Protein AF-A0AAV1GQC4-F1 (afdb_monomer)

Secondary structure (DSSP, 8-state):
------------HHHHHHHHHHHHHHHHHHHHHHHHHHHHHHHHHHHHHHHHHHHHHHHHHHHHHHHHHHHHHHHHHHHHHHHHHHTSS-SSHHHHHHHHHHHHHHHHHHHHHHHHHHHHHHHHHHHHHHHHHHHHHHHHHHHHHHHHHHHHHHHHHHHHHHHHHHHHHHHHHHHHHHHHHHHHHHHHHHHHHHHHHHTTS-S-TTS-TT-HHHHHHHHHHHHHHHHHHHHHHHHHHHHHHSGGGSS--

pLDDT: mean 85.71, std 15.97, range [37.59, 98.62]

Organism: Xyrichtys novacula (NCBI:txid13765)

Sequence (249 aa):
MSRGIIREAKKDPQYDRAHEKEFKRKRDAENIVDKVERERQEKLQKEEEIKRLQEEYAKLLNKRQEQKKLVQEYAVYNDYMEKVLKLTQFKDVEQLYNNSDKLQNMKEENLQTLTEYSCKIIEKREAFQALKSQFEIEESKRSREKVQQKSKLEKAHAEYWEWKGRYSEIMQTATEETIELGSIMFSALTHYKLTDEYRGNMCDKNVGFTDAEKMFDIVKYFYLDYEEILRHYDRQKISHGGETAKTKA

InterPro domains:
  IPR025252 Domain of unknown function DUF4200 [PF13863] (30-86)
  IPR051147 Cilia- and flagella-associated domain-containing protein [PTHR21683] (30-194)

Mean predicted aligned error: 17.37 Å

Foldseek 3Di:
DDDDDDDDPDPDPVVVVVVVVVVVVVVVVVVVVVVVVVVVVVVVVVVVVVVVVVVVVVVVVVVVVVVVVVCVVCVVVVVVLVVVCVVDPDPDSVRVVVVVVVVVVVVVVVVVVVVVVVVVVVVVVVVVVVVVVVVVVVVVVVVVVVVVVVVVVVVVVVVVVVVVVVVVVVVVVVVVVVVVLVVLLVVLVVLLVVLCVVVVNPPDPPQDSNNSVVSVVSSVVSVVVVVVVVVVVVVVVVVVVVVVPPPDD

Radius of gyration: 83.49 Å; Cα contacts (8 Å, |Δi|>4): 34; chains: 1; bounding box: 232×52×176 Å

Structure (mmCIF, N/CA/C/O backbone):
data_AF-A0AAV1GQC4-F1
#
_entry.id   AF-A0AAV1GQC4-F1
#
loop_
_atom_site.group_PDB
_atom_site.id
_atom_site.type_symbol
_atom_site.label_atom_id
_atom_site.label_alt_id
_atom_site.label_comp_id
_atom_site.label_asym_id
_atom_site.label_entity_id
_atom_site.label_seq_id
_atom_site.pdbx_PDB_ins_code
_atom_site.Cartn_x
_atom_site.Cartn_y
_atom_site.Cartn_z
_atom_site.occupancy
_atom_site.B_iso_or_equiv
_atom_site.auth_seq_id
_atom_site.auth_comp_id
_atom_site.auth_asym_id
_atom_site.auth_atom_id
_atom_site.pdbx_PDB_model_num
ATOM 1 N N . MET A 1 1 ? -150.678 -27.871 76.541 1.00 39.31 1 MET A N 1
ATOM 2 C CA . MET A 1 1 ? -150.808 -28.128 75.091 1.00 39.31 1 MET A CA 1
ATOM 3 C C . MET A 1 1 ? -149.409 -28.219 74.510 1.00 39.31 1 MET A C 1
ATOM 5 O O . MET A 1 1 ? -148.598 -27.344 74.778 1.00 39.31 1 MET A O 1
ATOM 9 N N . SER A 1 2 ? -149.099 -29.331 73.850 1.00 41.31 2 SER A N 1
ATOM 10 C CA . SER A 1 2 ? -147.759 -29.684 73.375 1.00 41.31 2 SER A CA 1
ATOM 11 C C . SER A 1 2 ? -147.397 -29.059 72.022 1.00 41.31 2 SER A C 1
ATOM 13 O O . SER A 1 2 ? -148.284 -28.809 71.212 1.00 41.31 2 SER A O 1
ATOM 15 N N . ARG A 1 3 ? -146.077 -29.069 71.763 1.00 38.28 3 ARG A N 1
ATOM 16 C CA . ARG A 1 3 ? -145.358 -29.243 70.476 1.00 38.28 3 ARG A CA 1
ATOM 17 C C . ARG A 1 3 ? -144.762 -27.989 69.839 1.00 38.28 3 ARG A C 1
ATOM 19 O O . ARG A 1 3 ? -145.446 -27.005 69.610 1.00 38.28 3 ARG A O 1
ATOM 26 N N . GLY A 1 4 ? -143.493 -28.135 69.441 1.00 39.78 4 GLY A N 1
ATOM 27 C CA . GLY A 1 4 ? -142.858 -27.287 68.434 1.00 39.78 4 GLY A CA 1
ATOM 28 C C . GLY A 1 4 ? -141.340 -27.168 68.549 1.00 39.78 4 GLY A C 1
ATOM 29 O O . GLY A 1 4 ? -140.841 -26.068 68.722 1.00 39.78 4 GLY A O 1
ATOM 30 N N . ILE A 1 5 ? -140.601 -28.281 68.469 1.00 52.59 5 ILE A N 1
ATOM 31 C CA . ILE A 1 5 ? -139.135 -28.283 68.314 1.00 52.59 5 ILE A CA 1
ATOM 32 C C . ILE A 1 5 ? -138.807 -27.977 66.845 1.00 52.59 5 ILE A C 1
ATOM 34 O O . ILE A 1 5 ? -139.186 -28.764 65.979 1.00 52.59 5 ILE A O 1
ATOM 38 N N . ILE A 1 6 ? -138.055 -26.907 66.567 1.00 45.44 6 ILE A N 1
ATOM 39 C CA . ILE A 1 6 ? -137.285 -26.750 65.321 1.00 45.44 6 ILE A CA 1
ATOM 40 C C . ILE A 1 6 ? -135.839 -26.403 65.688 1.00 45.44 6 ILE A C 1
ATOM 42 O O . ILE A 1 6 ? -135.566 -25.525 66.500 1.00 45.44 6 ILE A O 1
ATOM 46 N N . ARG A 1 7 ? -134.938 -27.206 65.120 1.00 44.88 7 ARG A N 1
ATOM 47 C CA . ARG A 1 7 ? -133.516 -27.353 65.429 1.00 44.88 7 ARG A CA 1
ATOM 48 C C . ARG A 1 7 ? -132.705 -26.182 64.870 1.00 44.88 7 ARG A C 1
ATOM 50 O O . ARG A 1 7 ? -132.651 -26.001 63.658 1.00 44.88 7 ARG A O 1
ATOM 57 N N . GLU A 1 8 ? -132.006 -25.460 65.740 1.00 37.59 8 GLU A N 1
ATOM 58 C CA . GLU A 1 8 ? -130.881 -24.613 65.344 1.00 37.59 8 GLU A CA 1
ATOM 59 C C . GLU A 1 8 ? -129.638 -25.494 65.159 1.00 37.59 8 GLU A C 1
ATOM 61 O O . GLU A 1 8 ? -129.044 -25.973 66.124 1.00 37.59 8 GLU A O 1
ATOM 66 N N . ALA A 1 9 ? -129.217 -25.695 63.911 1.00 50.00 9 ALA A N 1
ATOM 67 C CA . ALA A 1 9 ? -127.862 -26.139 63.608 1.00 50.00 9 ALA A CA 1
ATOM 68 C C . ALA A 1 9 ? -126.912 -24.941 63.773 1.00 50.00 9 ALA A C 1
ATOM 70 O O . ALA A 1 9 ? -126.511 -24.300 62.802 1.00 50.00 9 ALA A O 1
ATOM 71 N N . LYS A 1 10 ? -126.583 -24.594 65.020 1.00 40.03 10 LYS A N 1
ATOM 72 C CA . LYS A 1 10 ? -125.487 -23.667 65.316 1.00 40.03 10 LYS A CA 1
ATOM 73 C C . LYS A 1 10 ? -124.175 -24.439 65.187 1.00 40.03 10 LYS A C 1
ATOM 75 O O . LYS A 1 10 ? -123.901 -25.324 65.991 1.00 40.03 10 LYS A O 1
ATOM 80 N N . LYS A 1 11 ? -123.385 -24.115 64.154 1.00 55.62 11 LYS A N 1
ATOM 81 C CA . LYS A 1 11 ? -121.951 -24.446 64.091 1.00 55.62 11 LYS A CA 1
ATOM 82 C C . LYS A 1 11 ? -121.324 -24.052 65.428 1.00 55.62 11 LYS A C 1
ATOM 84 O O . LYS A 1 11 ? -121.451 -22.899 65.832 1.00 55.62 11 LYS A O 1
ATOM 89 N N . ASP A 1 12 ? -120.729 -25.024 66.108 1.00 43.41 12 ASP A N 1
ATOM 90 C CA . ASP A 1 12 ? -120.249 -24.896 67.478 1.00 43.41 12 ASP A CA 1
ATOM 91 C C . ASP A 1 12 ? -119.123 -23.836 67.584 1.00 43.41 12 ASP A C 1
ATOM 93 O O . ASP A 1 12 ? -118.007 -24.075 67.111 1.00 43.41 12 ASP A O 1
ATOM 97 N N . PRO A 1 13 ? -119.365 -22.664 68.209 1.00 52.09 13 PRO A N 1
ATOM 98 C CA . PRO A 1 13 ? -118.374 -21.590 68.377 1.00 52.09 13 PRO A CA 1
ATOM 99 C C . PRO A 1 13 ? -117.240 -21.956 69.348 1.00 52.09 13 PRO A C 1
ATOM 101 O O . PRO A 1 13 ? -116.348 -21.139 69.620 1.00 52.09 13 PRO A O 1
ATOM 104 N N . GLN A 1 14 ? -117.328 -23.140 69.956 1.00 53.00 14 GLN A N 1
ATOM 105 C CA . GLN A 1 14 ? -116.335 -23.711 70.851 1.00 53.00 14 GLN A CA 1
ATOM 106 C C . GLN A 1 14 ? -115.249 -24.471 70.068 1.00 53.00 14 GLN A C 1
ATOM 108 O O . GLN A 1 14 ? -114.094 -24.455 70.495 1.00 53.00 14 GLN A O 1
ATOM 113 N N . TYR A 1 15 ? -115.575 -25.024 68.888 1.00 52.16 15 TYR A N 1
ATOM 114 C CA . TYR A 1 15 ? -114.626 -25.739 68.022 1.00 52.16 15 TYR A CA 1
ATOM 115 C C . TYR A 1 15 ? -113.634 -24.779 67.335 1.00 52.16 15 TYR A C 1
ATOM 117 O O . TYR A 1 15 ? -112.431 -25.025 67.364 1.00 52.16 15 TYR A O 1
ATOM 125 N N . ASP A 1 16 ? -114.104 -23.625 66.839 1.00 53.44 16 ASP A N 1
ATOM 126 C CA . ASP A 1 16 ? -113.250 -22.592 66.217 1.00 53.44 16 ASP A CA 1
ATOM 127 C C . ASP A 1 16 ? -112.303 -21.915 67.226 1.00 53.44 16 ASP A C 1
ATOM 129 O O . ASP A 1 16 ? -111.121 -21.715 66.948 1.00 53.44 16 ASP A O 1
ATOM 133 N N . ARG A 1 17 ? -112.772 -21.618 68.448 1.00 57.16 17 ARG A N 1
ATOM 134 C CA . ARG A 1 17 ? -111.937 -20.979 69.487 1.00 57.16 17 ARG A CA 1
ATOM 135 C C . ARG A 1 17 ? -110.878 -21.909 70.082 1.00 57.16 17 ARG A C 1
ATOM 137 O O . ARG A 1 17 ? -109.827 -21.424 70.511 1.00 57.16 17 ARG A O 1
ATOM 144 N N . ALA A 1 18 ? -111.145 -23.213 70.146 1.00 59.66 18 ALA A N 1
ATOM 145 C CA . ALA A 1 18 ? -110.169 -24.208 70.583 1.00 59.66 18 ALA A CA 1
ATOM 146 C C . ALA A 1 18 ? -109.090 -24.432 69.511 1.00 59.66 18 ALA A C 1
ATOM 148 O O . ALA A 1 18 ? -107.902 -24.366 69.834 1.00 59.66 18 ALA A O 1
ATOM 149 N N . HIS A 1 19 ? -109.491 -24.567 68.241 1.00 58.97 19 HIS A N 1
ATOM 150 C CA . HIS A 1 19 ? -108.559 -24.678 67.119 1.00 58.97 19 HIS A CA 1
ATOM 151 C C . HIS A 1 19 ? -107.686 -23.429 66.962 1.00 58.97 19 HIS A C 1
ATOM 153 O O . HIS A 1 19 ? -106.481 -23.554 66.772 1.00 58.97 19 HIS A O 1
ATOM 159 N N . GLU A 1 20 ? -108.240 -22.224 67.103 1.00 58.94 20 GLU A N 1
ATOM 160 C CA . GLU A 1 20 ? -107.461 -20.987 66.989 1.00 58.94 20 GLU A CA 1
ATOM 161 C C . GLU A 1 20 ? -106.470 -20.801 68.154 1.00 58.94 20 GLU A C 1
ATOM 163 O O . GLU A 1 20 ? -105.355 -20.310 67.957 1.00 58.94 20 GLU A O 1
ATOM 168 N N . LYS A 1 21 ? -106.819 -21.260 69.367 1.00 63.66 21 LYS A N 1
ATOM 169 C CA . LYS A 1 21 ? -105.879 -21.318 70.502 1.00 63.66 21 LYS A CA 1
ATOM 170 C C . LYS A 1 21 ? -104.777 -22.356 70.297 1.00 63.66 21 LYS A C 1
ATOM 172 O O . LYS A 1 21 ? -103.636 -22.075 70.657 1.00 63.66 21 LYS A O 1
ATOM 177 N N . GLU A 1 22 ? -105.082 -23.524 69.739 1.00 65.44 22 GLU A N 1
ATOM 178 C CA . GLU A 1 22 ? -104.063 -24.520 69.385 1.00 65.44 22 GLU A CA 1
ATOM 179 C C . GLU A 1 22 ? -103.165 -24.053 68.239 1.00 65.44 22 GLU A C 1
ATOM 181 O O . GLU A 1 22 ? -101.955 -24.241 68.316 1.00 65.44 22 GLU A O 1
ATOM 186 N N . PHE A 1 23 ? -103.714 -23.381 67.224 1.00 66.12 23 PHE A N 1
ATOM 187 C CA . PHE A 1 23 ? -102.936 -22.782 66.139 1.00 66.12 23 PHE A CA 1
ATOM 188 C C . PHE A 1 23 ? -102.031 -21.658 66.638 1.00 66.12 23 PHE A C 1
ATOM 190 O O . PHE A 1 23 ? -100.872 -21.605 66.236 1.00 66.12 23 PHE A O 1
ATOM 197 N N . LYS A 1 24 ? -102.510 -20.791 67.541 1.00 70.44 24 LYS A N 1
ATOM 198 C CA . LYS A 1 24 ? -101.654 -19.783 68.187 1.00 70.44 24 LYS A CA 1
ATOM 199 C C . LYS A 1 24 ? -100.564 -20.430 69.028 1.00 70.44 24 LYS A C 1
ATOM 201 O O . LYS A 1 24 ? -99.414 -20.069 68.863 1.00 70.44 24 LYS A O 1
ATOM 206 N N . ARG A 1 25 ? -100.879 -21.442 69.841 1.00 72.19 25 ARG A N 1
ATOM 207 C CA . ARG A 1 25 ? -99.866 -22.168 70.627 1.00 72.19 25 ARG A CA 1
ATOM 208 C C . ARG A 1 25 ? -98.838 -22.888 69.757 1.00 72.19 25 ARG A C 1
ATOM 210 O O . ARG A 1 25 ? -97.662 -22.850 70.094 1.00 72.19 25 ARG A O 1
ATOM 217 N N . LYS A 1 26 ? -99.258 -23.516 68.655 1.00 70.50 26 LYS A N 1
ATOM 218 C CA . LYS A 1 26 ? -98.345 -24.133 67.681 1.00 70.50 26 LYS A CA 1
ATOM 219 C C . LYS A 1 26 ? -97.477 -23.090 66.990 1.00 70.50 26 LYS A C 1
ATOM 221 O O . LYS A 1 26 ? -96.274 -23.278 66.952 1.00 70.50 26 LYS A O 1
ATOM 226 N N . ARG A 1 27 ? -98.053 -21.969 66.548 1.00 73.25 27 ARG A N 1
ATOM 227 C CA . ARG A 1 27 ? -97.312 -20.857 65.935 1.00 73.25 27 ARG A CA 1
ATOM 228 C C . ARG A 1 27 ? -96.345 -20.191 66.915 1.00 73.25 27 ARG A C 1
ATOM 230 O O . ARG A 1 27 ? -95.237 -19.841 66.538 1.00 73.25 27 ARG A O 1
ATOM 237 N N . ASP A 1 28 ? -96.748 -20.012 68.168 1.00 74.69 28 ASP A N 1
ATOM 238 C CA . ASP A 1 28 ? -95.900 -19.447 69.218 1.00 74.69 28 ASP A CA 1
ATOM 239 C C . ASP A 1 28 ? -94.769 -20.422 69.576 1.00 74.69 28 ASP A C 1
ATOM 241 O O . ASP A 1 28 ? -93.629 -19.998 69.744 1.00 74.69 28 ASP A O 1
ATOM 245 N N . ALA A 1 29 ? -95.047 -21.730 69.616 1.00 73.06 29 ALA A N 1
ATOM 246 C CA . ALA A 1 29 ? -94.027 -22.763 69.776 1.00 73.06 29 ALA A CA 1
ATOM 247 C C . ALA A 1 29 ? -93.069 -22.826 68.571 1.00 73.06 29 ALA A C 1
ATOM 249 O O . ALA A 1 29 ? -91.862 -22.888 68.778 1.00 73.06 29 ALA A O 1
ATOM 250 N N . GLU A 1 30 ? -93.574 -22.741 67.338 1.00 76.62 30 GLU A N 1
ATOM 251 C CA . GLU A 1 30 ? -92.778 -22.660 66.102 1.00 76.62 30 GLU A CA 1
ATOM 252 C C . GLU A 1 30 ? -91.898 -21.404 66.090 1.00 76.62 30 GLU A C 1
ATOM 254 O O . GLU A 1 30 ? -90.701 -21.504 65.858 1.00 76.62 30 GLU A O 1
ATOM 259 N N . ASN A 1 31 ? -92.431 -20.238 66.467 1.00 79.06 31 ASN A N 1
ATOM 260 C CA . ASN A 1 31 ? -91.655 -18.997 66.577 1.00 79.06 31 ASN A CA 1
ATOM 261 C C . ASN A 1 31 ? -90.545 -19.079 67.638 1.00 79.06 31 ASN A C 1
ATOM 263 O O . ASN A 1 31 ? -89.476 -18.491 67.460 1.00 79.06 31 ASN A O 1
ATOM 267 N N . ILE A 1 32 ? -90.793 -19.772 68.756 1.00 79.75 32 ILE A N 1
ATOM 268 C CA . ILE A 1 32 ? -89.779 -20.014 69.792 1.00 79.75 32 ILE A CA 1
ATOM 269 C C . ILE A 1 32 ? -88.697 -20.954 69.253 1.00 79.75 32 ILE A C 1
ATOM 271 O O . ILE A 1 32 ? -87.515 -20.663 69.428 1.00 79.75 32 ILE A O 1
ATOM 275 N N . VAL A 1 33 ? -89.079 -22.031 68.565 1.00 80.56 33 VAL A N 1
ATOM 276 C CA . VAL A 1 33 ? -88.141 -22.971 67.933 1.00 80.56 33 VAL A CA 1
ATOM 277 C C . VAL A 1 33 ? -87.298 -22.264 66.868 1.00 80.56 33 VAL A C 1
ATOM 279 O O . VAL A 1 33 ? -86.076 -22.353 66.922 1.00 80.56 33 VAL A O 1
ATOM 282 N N . ASP A 1 34 ? -87.902 -21.463 65.991 1.00 82.81 34 ASP A N 1
ATOM 283 C CA . ASP A 1 34 ? -87.202 -20.688 64.957 1.00 82.81 34 ASP A CA 1
ATOM 284 C C . ASP A 1 34 ? -86.270 -19.621 65.542 1.00 82.81 34 ASP A C 1
ATOM 286 O O . ASP A 1 34 ? -85.245 -19.273 64.951 1.00 82.81 34 ASP A O 1
ATOM 290 N N . LYS A 1 35 ? -86.620 -19.044 66.696 1.00 83.50 35 LYS A N 1
ATOM 291 C CA . LYS A 1 35 ? -85.743 -18.101 67.396 1.00 83.50 35 LYS A CA 1
ATOM 292 C C . LYS A 1 35 ? -84.540 -18.823 68.004 1.00 83.50 35 LYS A C 1
ATOM 294 O O . LYS A 1 35 ? -83.421 -18.356 67.824 1.00 83.50 35 LYS A O 1
ATOM 299 N N . VAL A 1 36 ? -84.759 -19.963 68.658 1.00 83.88 36 VAL A N 1
ATOM 300 C CA . VAL A 1 36 ? -83.686 -20.794 69.224 1.00 83.88 36 VAL A CA 1
ATOM 301 C C . VAL A 1 36 ? -82.771 -21.333 68.123 1.00 83.88 36 VAL A C 1
ATOM 303 O O . VAL A 1 36 ? -81.554 -21.323 68.288 1.00 83.88 36 VAL A O 1
ATOM 306 N N . GLU A 1 37 ? -83.322 -21.744 66.980 1.00 84.25 37 GLU A N 1
ATOM 307 C CA . GLU A 1 37 ? -82.535 -22.253 65.855 1.00 84.25 37 GLU A CA 1
ATOM 308 C C . GLU A 1 37 ? -81.716 -21.137 65.186 1.00 84.25 37 GLU A C 1
ATOM 310 O O . GLU A 1 37 ? -80.545 -21.346 64.873 1.00 84.25 37 GLU A O 1
ATOM 315 N N . ARG A 1 38 ? -82.265 -19.918 65.058 1.00 85.19 38 ARG A N 1
ATOM 316 C CA . ARG A 1 38 ? -81.500 -18.738 64.611 1.00 85.19 38 ARG A CA 1
ATOM 317 C C . ARG A 1 38 ? -80.386 -18.365 65.582 1.00 85.19 38 ARG A C 1
ATOM 319 O O . ARG A 1 38 ? -79.256 -18.171 65.151 1.00 85.19 38 ARG A O 1
ATOM 326 N N . GLU A 1 39 ? -80.669 -18.323 66.882 1.00 85.44 39 GLU A N 1
ATOM 327 C CA . GLU A 1 39 ? -79.651 -18.063 67.909 1.00 85.44 39 GLU A CA 1
ATOM 328 C C . GLU A 1 39 ? -78.554 -19.141 67.891 1.00 85.44 39 GLU A C 1
ATOM 330 O O . GLU A 1 39 ? -77.369 -18.837 68.046 1.00 85.44 39 GLU A O 1
ATOM 335 N N . ARG A 1 40 ? -78.926 -20.400 67.637 1.00 86.06 40 ARG A N 1
ATOM 336 C CA . ARG A 1 40 ? -77.989 -21.516 67.482 1.00 86.06 40 ARG A CA 1
ATOM 337 C C . ARG A 1 40 ? -77.131 -21.376 66.225 1.00 86.06 40 ARG A C 1
ATOM 339 O O . ARG A 1 40 ? -75.926 -21.594 66.311 1.00 86.06 40 ARG A O 1
ATOM 346 N N . GLN A 1 41 ? -77.714 -20.992 65.092 1.00 87.69 41 GLN A N 1
ATOM 347 C CA . GLN A 1 41 ? -76.987 -20.748 63.842 1.00 87.69 41 GLN A CA 1
ATOM 348 C C . GLN A 1 41 ? -76.049 -19.542 63.949 1.00 87.69 41 GLN A C 1
ATOM 350 O O . GLN A 1 41 ? -74.890 -19.642 63.556 1.00 87.69 41 GLN A O 1
ATOM 355 N N . GLU A 1 42 ? -76.497 -18.432 64.539 1.00 89.19 42 GLU A N 1
ATOM 356 C CA . GLU A 1 42 ? -75.649 -17.263 64.801 1.00 89.19 42 GLU A CA 1
ATOM 357 C C . GLU A 1 42 ? -74.489 -17.605 65.736 1.00 89.19 42 GLU A C 1
ATOM 359 O O . GLU A 1 42 ? -73.366 -17.138 65.537 1.00 89.19 42 GLU A O 1
ATOM 364 N N . LYS A 1 43 ? -74.741 -18.427 66.761 1.00 91.12 43 LYS A N 1
ATOM 365 C CA . LYS A 1 43 ? -73.688 -18.928 67.644 1.00 91.12 43 LYS A CA 1
ATOM 366 C C . LYS A 1 43 ? -72.679 -19.774 66.866 1.00 91.12 43 LYS A C 1
ATOM 368 O O . LYS A 1 43 ? -71.483 -19.573 67.042 1.00 91.12 43 LYS A O 1
ATOM 373 N N . LEU A 1 44 ? -73.147 -20.649 65.976 1.00 91.31 44 LEU A N 1
ATOM 374 C CA . LEU A 1 44 ? -72.288 -21.500 65.152 1.00 91.31 44 LEU A CA 1
ATOM 375 C C . LEU A 1 44 ? -71.427 -20.676 64.178 1.00 91.31 44 LEU A C 1
ATOM 377 O O . LEU A 1 44 ? -70.221 -20.884 64.107 1.00 91.31 44 LEU A O 1
ATOM 381 N N . GLN A 1 45 ? -72.010 -19.669 63.520 1.00 91.38 45 GLN A N 1
ATOM 382 C CA . GLN A 1 45 ? -71.285 -18.732 62.651 1.00 91.38 45 GLN A CA 1
ATOM 383 C C . GLN A 1 45 ? -70.234 -17.924 63.421 1.00 91.38 45 GLN A C 1
ATOM 385 O O . GLN A 1 45 ? -69.112 -17.751 62.951 1.00 91.38 45 GLN A O 1
ATOM 390 N N . LYS A 1 46 ? -70.569 -17.444 64.626 1.00 92.81 46 LYS A N 1
ATOM 391 C CA . LYS A 1 46 ? -69.609 -16.747 65.495 1.00 92.81 46 LYS A CA 1
ATOM 392 C C . LYS A 1 46 ? -68.485 -17.679 65.945 1.00 92.81 46 LYS A C 1
ATOM 394 O O . LYS A 1 46 ? -67.341 -17.247 66.000 1.00 92.81 46 LYS A O 1
ATOM 399 N N . GLU A 1 47 ? -68.780 -18.942 66.245 1.00 92.38 47 GLU A N 1
ATOM 400 C CA . GLU A 1 47 ? -67.770 -19.947 66.599 1.00 92.38 47 GLU A CA 1
ATOM 401 C C . GLU A 1 47 ? -66.845 -20.287 65.417 1.00 92.38 47 GLU A C 1
ATOM 403 O O . GLU A 1 47 ? -65.636 -20.427 65.613 1.00 92.38 47 GLU A O 1
ATOM 408 N N . GLU A 1 48 ? -67.371 -20.374 64.195 1.00 92.50 48 GLU A N 1
ATOM 409 C CA . GLU A 1 48 ? -66.577 -20.540 62.969 1.00 92.50 48 GLU A CA 1
ATOM 410 C C . GLU A 1 48 ? -65.693 -19.320 62.687 1.00 92.50 48 GLU A C 1
ATOM 412 O O . GLU A 1 48 ? -64.504 -19.470 62.399 1.00 92.50 48 GLU A O 1
ATOM 417 N N . GLU A 1 49 ? -66.231 -18.111 62.843 1.00 92.31 49 GLU A N 1
ATOM 418 C CA . GLU A 1 49 ? -65.475 -16.868 62.682 1.00 92.31 49 GLU A CA 1
ATOM 419 C C . GLU A 1 49 ? -64.370 -16.739 63.742 1.00 92.31 49 GLU A C 1
ATOM 421 O O . GLU A 1 49 ? -63.242 -16.370 63.419 1.00 92.31 49 GLU A O 1
ATOM 426 N N . ILE A 1 50 ? -64.644 -17.126 64.995 1.00 94.31 50 ILE A N 1
ATOM 427 C CA . ILE A 1 50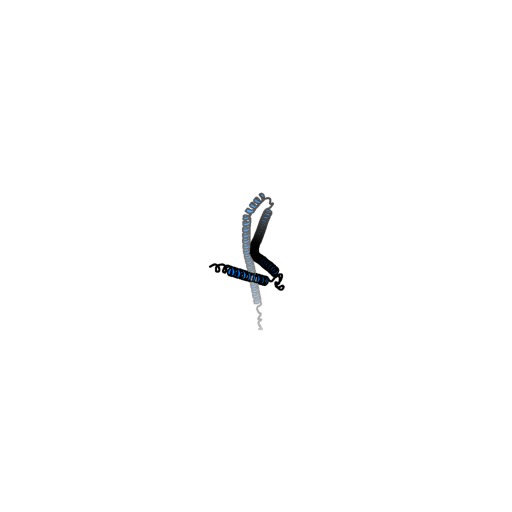 ? -63.630 -17.191 66.059 1.00 94.31 50 ILE A CA 1
ATOM 428 C C . ILE A 1 50 ? -62.511 -18.162 65.673 1.00 94.31 50 ILE A C 1
ATOM 430 O O . ILE A 1 50 ? -61.340 -17.820 65.837 1.00 94.31 50 ILE A O 1
ATOM 434 N N . LYS A 1 51 ? -62.838 -19.344 65.134 1.00 93.75 51 LYS A N 1
ATOM 435 C CA . LYS A 1 51 ? -61.825 -20.303 64.665 1.00 93.75 51 LYS A CA 1
ATOM 436 C C . LYS A 1 51 ? -60.991 -19.728 63.518 1.00 93.75 51 LYS A C 1
ATOM 438 O O . LYS A 1 51 ? -59.765 -19.801 63.580 1.00 93.75 51 LYS A O 1
ATOM 443 N N . ARG A 1 52 ? -61.618 -19.086 62.525 1.00 95.38 52 ARG A N 1
ATOM 444 C CA . ARG A 1 52 ? -60.901 -18.440 61.410 1.00 95.38 52 ARG A CA 1
ATOM 445 C C . ARG A 1 52 ? -59.943 -17.357 61.908 1.00 95.38 52 ARG A C 1
ATOM 447 O O . ARG A 1 52 ? -58.775 -17.346 61.527 1.00 95.38 52 ARG A O 1
ATOM 454 N N . LEU A 1 53 ? -60.415 -16.482 62.795 1.00 94.81 53 LEU A N 1
ATOM 455 C CA . LEU A 1 53 ? -59.599 -15.415 63.376 1.00 94.81 53 LEU A CA 1
ATOM 456 C C . LEU A 1 53 ? -58.450 -15.969 64.228 1.00 94.81 53 LEU A C 1
ATOM 458 O O . LEU A 1 53 ? -57.353 -15.416 64.205 1.00 94.81 53 LEU A O 1
ATOM 462 N N . GLN A 1 54 ? -58.660 -17.076 64.946 1.00 94.06 54 GLN A N 1
ATOM 463 C CA . GLN A 1 54 ? -57.595 -17.760 65.687 1.00 94.06 54 GLN A CA 1
ATOM 464 C C . GLN A 1 54 ? -56.517 -18.329 64.755 1.00 94.06 54 GLN A C 1
ATOM 466 O O . GLN A 1 54 ? -55.325 -18.184 65.037 1.00 94.06 54 GLN A O 1
ATOM 471 N N . GLU A 1 55 ? -56.906 -18.928 63.629 1.00 94.56 55 GLU A N 1
ATOM 472 C CA . GLU A 1 55 ? -55.966 -19.423 62.618 1.00 94.56 55 GLU A CA 1
ATOM 473 C C . GLU A 1 55 ? -55.185 -18.289 61.938 1.00 94.56 55 GLU A C 1
ATOM 475 O O . GLU A 1 55 ? -53.968 -18.391 61.757 1.00 94.56 55 GLU A O 1
ATOM 480 N N . GLU A 1 56 ? -55.849 -17.188 61.579 1.00 94.62 56 GLU A N 1
ATOM 481 C CA . GLU A 1 56 ? -55.192 -16.000 61.019 1.00 94.62 56 GLU A CA 1
ATOM 482 C C . GLU A 1 56 ? -54.226 -15.362 62.018 1.00 94.62 56 GLU A C 1
ATOM 484 O O . GLU A 1 56 ? -53.090 -15.036 61.662 1.00 94.62 56 GLU A O 1
ATOM 489 N N . TYR A 1 57 ? -54.632 -15.255 63.284 1.00 94.75 57 TYR A N 1
ATOM 490 C CA . TYR A 1 57 ? -53.774 -14.760 64.352 1.00 94.75 57 TYR A CA 1
ATOM 491 C C . TYR A 1 57 ? -52.523 -15.633 64.518 1.00 94.75 57 TYR A C 1
ATOM 493 O O . TYR A 1 57 ? -51.413 -15.105 64.615 1.00 94.75 57 TYR A O 1
ATOM 501 N N . ALA A 1 58 ? -52.667 -16.961 64.466 1.00 94.94 58 ALA A N 1
ATOM 502 C CA . ALA A 1 58 ? -51.536 -17.886 64.520 1.00 94.94 58 ALA A CA 1
ATOM 503 C C . ALA A 1 58 ? -50.584 -17.722 63.318 1.00 94.94 58 ALA A C 1
ATOM 505 O O . ALA A 1 58 ? -49.364 -17.679 63.498 1.00 94.94 58 ALA A O 1
ATOM 506 N N . LYS A 1 59 ? -51.112 -17.557 62.097 1.00 95.44 59 LYS A N 1
ATOM 507 C CA . LYS A 1 59 ? -50.302 -17.297 60.889 1.00 95.44 59 LYS A CA 1
ATOM 508 C C . LYS A 1 59 ? -49.529 -15.982 60.988 1.00 95.44 59 LYS A C 1
ATOM 510 O O . LYS A 1 59 ? -48.338 -15.942 60.678 1.00 95.44 59 LYS A O 1
ATOM 515 N N . LEU A 1 60 ? -50.182 -14.915 61.446 1.00 95.62 60 LEU A N 1
ATOM 516 C CA . LEU A 1 60 ? -49.541 -13.614 61.648 1.00 95.62 60 LEU A CA 1
ATOM 517 C C . LEU A 1 60 ? -48.466 -13.677 62.736 1.00 95.62 60 LEU A C 1
ATOM 519 O O . LEU A 1 60 ? -47.396 -13.086 62.575 1.00 95.62 60 LEU A O 1
ATOM 523 N N . LEU A 1 61 ? -48.709 -14.428 63.811 1.00 95.75 61 LEU A N 1
ATOM 524 C CA . LEU A 1 61 ? -47.731 -14.631 64.875 1.00 95.75 61 LEU A CA 1
ATOM 525 C C . LEU A 1 61 ? -46.482 -15.363 64.363 1.00 95.75 61 LEU A C 1
ATOM 527 O O . LEU A 1 61 ? -45.367 -14.930 64.663 1.00 95.75 61 LEU A O 1
ATOM 531 N N . ASN A 1 62 ? -46.664 -16.405 63.548 1.00 94.56 62 ASN A N 1
ATOM 532 C CA . ASN A 1 62 ? -45.564 -17.132 62.912 1.00 94.56 62 ASN A CA 1
ATOM 533 C C . ASN A 1 62 ? -44.762 -16.225 61.970 1.00 94.56 62 ASN A C 1
ATOM 535 O O . ASN A 1 62 ? -43.546 -16.123 62.114 1.00 94.56 62 ASN A O 1
ATOM 539 N N . LYS A 1 63 ? -45.432 -15.467 61.093 1.00 94.75 63 LYS A N 1
ATOM 540 C CA . LYS A 1 63 ? -44.769 -14.512 60.188 1.00 94.75 63 LYS A CA 1
ATOM 541 C C . LYS A 1 63 ? -43.994 -13.435 60.953 1.00 94.75 63 LYS A C 1
ATOM 543 O O . LYS A 1 63 ? -42.875 -13.085 60.581 1.00 94.75 63 LYS A O 1
ATOM 548 N N . ARG A 1 64 ? -44.546 -12.938 62.067 1.00 94.69 64 ARG A N 1
ATOM 549 C CA . ARG A 1 64 ? -43.845 -11.995 62.951 1.00 94.69 64 ARG A CA 1
ATOM 550 C C . ARG A 1 64 ? -42.605 -12.631 63.576 1.00 94.69 64 ARG A C 1
ATOM 552 O O . ARG A 1 64 ? -41.579 -11.967 63.699 1.00 94.69 64 ARG A O 1
ATOM 559 N N . GLN A 1 65 ? -42.690 -13.890 64.002 1.00 94.06 65 GLN A N 1
ATOM 560 C CA . GLN A 1 65 ? -41.541 -14.614 64.545 1.00 94.06 65 GLN A CA 1
ATOM 561 C C . GLN A 1 65 ? -40.461 -14.856 63.485 1.00 94.06 65 GLN A C 1
ATOM 563 O O . GLN A 1 65 ? -39.290 -14.658 63.792 1.00 94.06 65 GLN A O 1
ATOM 568 N N . GLU A 1 66 ? -40.826 -15.220 62.256 1.00 93.94 66 GLU A N 1
ATOM 569 C CA . GLU A 1 66 ? -39.889 -15.369 61.132 1.00 93.94 66 GLU A CA 1
ATOM 570 C C . GLU A 1 66 ? -39.164 -14.058 60.823 1.00 93.94 66 GLU A C 1
ATOM 572 O O . GLU A 1 66 ? -37.937 -14.023 60.778 1.00 93.94 66 GLU A O 1
ATOM 577 N N . GLN A 1 67 ? -39.900 -12.951 60.713 1.00 92.00 67 GLN A N 1
ATOM 578 C CA . GLN A 1 67 ? -39.304 -11.629 60.514 1.00 92.00 67 GLN A CA 1
ATOM 579 C C . GLN A 1 67 ? -38.399 -11.229 61.680 1.00 92.00 67 GLN A C 1
ATOM 581 O O . GLN A 1 67 ? -37.317 -10.690 61.468 1.00 92.00 67 GLN A O 1
ATOM 586 N N . LYS A 1 68 ? -38.804 -11.526 62.919 1.00 90.38 68 LYS A N 1
ATOM 587 C CA . LYS A 1 68 ? -37.973 -11.264 64.097 1.00 90.38 68 LYS A CA 1
ATOM 588 C C . LYS A 1 68 ? -36.680 -12.081 64.068 1.00 90.38 68 LYS A C 1
ATOM 590 O O . LYS A 1 68 ? -35.639 -11.536 64.419 1.00 90.38 68 LYS A O 1
ATOM 595 N N . LYS A 1 69 ? -36.734 -13.348 63.642 1.00 90.31 69 LYS A N 1
ATOM 596 C CA . LYS A 1 69 ? -35.542 -14.189 63.462 1.00 90.31 69 LYS A CA 1
ATOM 597 C C . LYS A 1 69 ? -34.609 -13.600 62.410 1.00 90.31 69 LYS A C 1
ATOM 599 O O . LYS A 1 69 ? -33.435 -13.448 62.706 1.00 90.31 69 LYS A O 1
ATOM 604 N N . LEU A 1 70 ? -35.135 -13.183 61.257 1.00 89.00 70 LEU A N 1
ATOM 605 C CA . LEU A 1 70 ? -34.340 -12.528 60.213 1.00 89.00 70 LEU A CA 1
ATOM 606 C C . LEU A 1 70 ? -33.668 -11.250 60.732 1.00 89.00 70 LEU A C 1
ATOM 608 O O . LEU A 1 70 ? -32.472 -11.065 60.558 1.00 89.00 70 LEU A O 1
ATOM 612 N N . VAL A 1 71 ? -34.401 -10.386 61.438 1.00 87.94 71 VAL A N 1
ATOM 613 C CA . VAL A 1 71 ? -33.830 -9.160 62.029 1.00 87.94 71 VAL A CA 1
ATOM 614 C C . VAL A 1 71 ? -32.720 -9.484 63.034 1.00 87.94 71 VAL A C 1
ATOM 616 O O . VAL A 1 71 ? -31.709 -8.791 63.073 1.00 87.94 71 VAL A O 1
ATOM 619 N N . GLN A 1 72 ? -32.891 -10.534 63.839 1.00 86.19 72 GLN A N 1
ATOM 620 C CA . GLN A 1 72 ? -31.872 -10.986 64.788 1.00 86.19 72 GLN A CA 1
ATOM 621 C C . GLN A 1 72 ? -30.647 -11.585 64.090 1.00 86.19 72 GLN A C 1
ATOM 623 O O . GLN A 1 72 ? -29.526 -11.322 64.511 1.00 86.19 72 GLN A O 1
ATOM 628 N N . GLU A 1 73 ? -30.851 -12.353 63.023 1.00 87.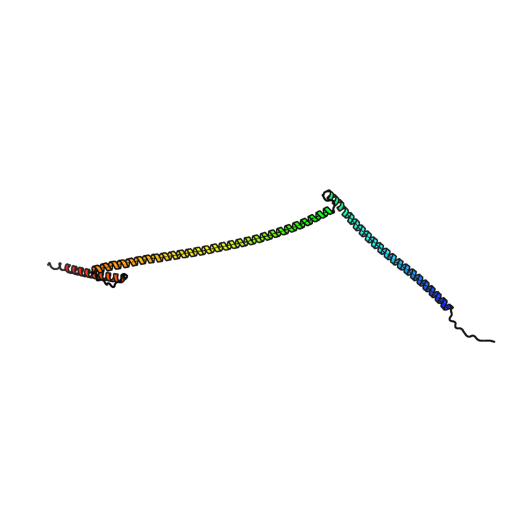31 73 GLU A N 1
ATOM 629 C CA . GLU A 1 73 ? -29.782 -12.913 62.196 1.00 87.31 73 GLU A CA 1
ATOM 630 C C . GLU A 1 73 ? -28.956 -11.798 61.543 1.00 87.31 73 GLU A C 1
ATOM 632 O O . GLU A 1 73 ? -27.726 -11.804 61.616 1.00 87.31 73 GLU A O 1
ATOM 637 N N . TYR A 1 74 ? -29.623 -10.771 61.010 1.00 85.56 74 TYR A N 1
ATOM 638 C CA . TYR A 1 74 ? -28.951 -9.621 60.411 1.00 85.56 74 TYR A CA 1
ATOM 639 C C . TYR A 1 74 ? -28.388 -8.615 61.428 1.00 85.56 74 TYR A C 1
ATOM 641 O O . TYR A 1 74 ? -27.559 -7.784 61.058 1.00 85.56 74 TYR A O 1
ATOM 649 N N . ALA A 1 75 ? -28.751 -8.698 62.712 1.00 83.75 75 ALA A N 1
ATOM 650 C CA . ALA A 1 75 ? -28.224 -7.802 63.746 1.00 83.75 75 ALA A CA 1
ATOM 651 C C . ALA A 1 75 ? -26.697 -7.911 63.901 1.00 83.75 75 ALA A C 1
ATOM 653 O O . ALA A 1 75 ? -26.036 -6.915 64.186 1.00 83.75 75 ALA A O 1
ATOM 654 N N . VAL A 1 76 ? -26.121 -9.089 63.629 1.00 84.25 76 VAL A N 1
ATOM 655 C CA . VAL A 1 76 ? -24.663 -9.306 63.632 1.00 84.25 76 VAL A CA 1
ATOM 656 C C . VAL A 1 76 ? -23.957 -8.398 62.615 1.00 84.25 76 VAL A C 1
ATOM 658 O O . VAL A 1 76 ? -22.843 -7.931 62.861 1.00 84.25 76 VAL A O 1
ATOM 661 N N . TYR A 1 77 ? -24.612 -8.095 61.491 1.00 83.50 77 TYR A N 1
ATOM 662 C CA . TYR A 1 77 ? -24.067 -7.195 60.477 1.00 83.50 77 TYR A CA 1
ATOM 663 C C . TYR A 1 77 ? -24.107 -5.730 60.911 1.00 83.50 77 TYR A C 1
ATOM 665 O O . TYR A 1 77 ? -23.216 -4.983 60.519 1.00 83.50 77 TYR A O 1
ATOM 673 N N . ASN A 1 78 ? -25.060 -5.320 61.753 1.00 82.62 78 ASN A N 1
ATOM 674 C CA . ASN A 1 78 ? -25.069 -3.961 62.304 1.00 82.62 78 ASN A CA 1
ATOM 675 C C . ASN A 1 78 ? -23.863 -3.727 63.221 1.00 82.62 78 ASN A C 1
ATOM 677 O O . ASN A 1 78 ? -23.144 -2.748 63.036 1.00 82.62 78 ASN A O 1
ATOM 681 N N . ASP A 1 79 ? -23.567 -4.668 64.122 1.00 84.25 79 ASP A N 1
ATOM 682 C CA . ASP A 1 79 ? -22.376 -4.611 64.985 1.00 84.25 79 ASP A CA 1
ATOM 683 C C . ASP A 1 79 ? -21.074 -4.561 64.174 1.00 84.25 79 ASP A C 1
ATOM 685 O O . ASP A 1 79 ? -20.108 -3.879 64.533 1.00 84.25 79 ASP A O 1
ATOM 689 N N . TYR A 1 80 ? -21.025 -5.310 63.071 1.00 86.44 80 TYR A N 1
ATOM 690 C CA . TYR A 1 80 ? -19.904 -5.270 62.142 1.00 86.44 80 TYR A CA 1
ATOM 691 C C . TYR A 1 80 ? -19.809 -3.914 61.429 1.00 86.44 80 TYR A C 1
ATOM 693 O O . TYR A 1 80 ? -18.733 -3.316 61.408 1.00 86.44 80 TYR A O 1
ATOM 701 N N . MET A 1 81 ? -20.918 -3.393 60.902 1.00 86.25 81 MET A N 1
ATOM 702 C CA . MET A 1 81 ? -20.957 -2.103 60.210 1.00 86.25 81 MET A CA 1
ATOM 703 C C . MET A 1 81 ? -20.582 -0.941 61.131 1.00 86.25 81 MET A C 1
ATOM 705 O O . MET A 1 81 ? -19.835 -0.060 60.715 1.00 86.25 81 MET A O 1
ATOM 709 N N . GLU A 1 82 ? -20.988 -0.958 62.400 1.00 83.56 82 GLU A N 1
ATOM 710 C CA . GLU A 1 82 ? -20.539 0.034 63.382 1.00 83.56 82 GLU A CA 1
ATOM 711 C C . GLU A 1 82 ? -19.024 -0.016 63.622 1.00 83.56 82 GLU A C 1
ATOM 713 O O . GLU A 1 82 ? -18.379 1.026 63.774 1.00 83.56 82 GLU A O 1
ATOM 718 N N . LYS A 1 83 ? -18.420 -1.211 63.642 1.00 88.06 83 LYS A N 1
ATOM 719 C CA . LYS A 1 83 ? -16.956 -1.355 63.729 1.00 88.06 83 LYS A CA 1
ATOM 720 C C . LYS A 1 83 ? -16.270 -0.819 62.474 1.00 88.06 83 LYS A C 1
ATOM 722 O O . LYS A 1 83 ? -15.260 -0.134 62.596 1.00 88.06 83 LYS A O 1
ATOM 727 N N . VAL A 1 84 ? -16.820 -1.089 61.291 1.00 86.94 84 VAL A N 1
ATOM 728 C CA . VAL A 1 84 ? -16.312 -0.547 60.021 1.00 86.94 84 VAL A CA 1
ATOM 729 C C . VAL A 1 84 ? -16.431 0.980 59.993 1.00 86.94 84 VAL A C 1
ATOM 731 O O . VAL A 1 84 ? -15.487 1.655 59.588 1.00 86.94 84 VAL A O 1
ATOM 734 N N . LEU A 1 85 ? -17.524 1.553 60.501 1.00 89.19 85 LEU A N 1
ATOM 735 C CA . LEU A 1 85 ? -17.675 3.005 60.620 1.00 89.19 85 LEU A CA 1
ATOM 736 C C . LEU A 1 85 ? -16.601 3.629 61.509 1.00 89.19 85 LEU A C 1
ATOM 738 O O . LEU A 1 85 ? -16.001 4.621 61.118 1.00 89.19 85 LEU A O 1
ATOM 742 N N . LYS A 1 86 ? -16.274 3.013 62.652 1.00 88.75 86 LYS A N 1
ATOM 743 C CA . LYS A 1 86 ? -15.189 3.490 63.536 1.00 88.75 86 LYS A CA 1
ATOM 744 C C . LYS A 1 86 ? -13.812 3.496 62.868 1.00 88.75 86 LYS A C 1
ATOM 746 O O . LYS A 1 86 ? -12.930 4.228 63.306 1.00 88.75 86 LYS A O 1
ATOM 751 N N . LEU A 1 87 ? -13.618 2.667 61.844 1.00 89.19 87 LEU A N 1
ATOM 752 C CA . LEU A 1 87 ? -12.374 2.564 61.081 1.00 89.19 87 LEU A CA 1
ATOM 753 C C . LEU A 1 87 ? -12.366 3.450 59.828 1.00 89.19 87 LEU A C 1
ATOM 755 O O . LEU A 1 87 ? -11.347 3.528 59.145 1.00 89.19 87 LEU A O 1
ATOM 759 N N . THR A 1 88 ? -13.483 4.100 59.504 1.00 88.38 88 THR A N 1
ATOM 760 C CA . THR A 1 88 ? -13.638 4.902 58.288 1.00 88.38 88 THR A CA 1
ATOM 761 C C . THR A 1 88 ? -14.052 6.337 58.611 1.00 88.38 88 THR A C 1
ATOM 763 O O . THR A 1 88 ? -14.339 6.696 59.747 1.00 88.38 88 THR A O 1
ATOM 766 N N . GLN A 1 89 ? -14.046 7.194 57.591 1.00 90.94 89 GLN A N 1
ATOM 767 C CA . GLN A 1 89 ? -14.399 8.613 57.712 1.00 90.94 89 GLN A CA 1
ATOM 768 C C . GLN A 1 89 ? -15.909 8.898 57.573 1.00 90.94 89 GLN A C 1
ATOM 770 O O . GLN A 1 89 ? -16.313 10.060 57.550 1.00 90.94 89 GLN A O 1
ATOM 775 N N . PHE A 1 90 ? -16.743 7.866 57.409 1.00 91.00 90 PHE A N 1
ATOM 776 C CA . PHE A 1 90 ? -18.172 8.027 57.129 1.00 91.00 90 PHE A CA 1
ATOM 777 C C . PHE A 1 90 ? -18.973 8.222 58.417 1.00 91.00 90 PHE A C 1
ATOM 779 O O . PHE A 1 90 ? -18.678 7.611 59.441 1.00 91.00 90 PHE A O 1
ATOM 786 N N . LYS A 1 91 ? -19.994 9.087 58.367 1.00 88.06 91 LYS A N 1
ATOM 787 C CA . LYS A 1 91 ? -20.791 9.434 59.555 1.00 88.06 91 LYS A CA 1
ATOM 788 C C . LYS A 1 91 ? -21.830 8.370 59.904 1.00 88.06 91 LYS A C 1
ATOM 790 O O . LYS A 1 91 ? -22.177 8.228 61.071 1.00 88.06 91 LYS A O 1
ATOM 795 N N . ASP A 1 92 ? -22.329 7.653 58.903 1.00 88.81 92 ASP A N 1
ATOM 796 C CA . ASP A 1 92 ? -23.368 6.638 59.040 1.00 88.81 92 ASP A CA 1
ATOM 797 C C . ASP A 1 92 ? -23.195 5.526 57.986 1.00 88.81 92 ASP A C 1
ATOM 799 O O . ASP A 1 92 ? -22.432 5.654 57.020 1.00 88.81 92 ASP A O 1
ATOM 803 N N . VAL A 1 93 ? -23.884 4.399 58.207 1.00 86.06 93 VAL A N 1
ATOM 804 C CA . VAL A 1 93 ? -23.810 3.209 57.338 1.00 86.06 93 VAL A CA 1
ATOM 805 C C . VAL A 1 93 ? -24.337 3.528 55.937 1.00 86.06 93 VAL A C 1
ATOM 807 O O . VAL A 1 93 ? -23.843 2.984 54.952 1.00 86.06 93 VAL A O 1
ATOM 810 N N . GLU A 1 94 ? -25.301 4.442 55.835 1.00 88.31 94 GLU A N 1
ATOM 811 C CA . GLU A 1 94 ? -25.903 4.860 54.571 1.00 88.31 94 GLU A CA 1
ATOM 812 C C . GLU A 1 94 ? -24.898 5.618 53.688 1.00 88.31 94 GLU A C 1
ATOM 814 O O . GLU A 1 94 ? -24.792 5.349 52.495 1.00 88.31 94 GLU A O 1
ATOM 819 N N . GLN A 1 95 ? -24.084 6.504 54.261 1.00 90.69 95 GLN A N 1
ATOM 820 C CA . GLN A 1 95 ? -22.998 7.203 53.574 1.00 90.69 95 GLN A CA 1
ATOM 821 C C . GLN A 1 95 ? -21.914 6.238 53.107 1.00 90.69 95 GLN A C 1
ATOM 823 O O . GLN A 1 95 ? -21.432 6.381 51.982 1.00 90.69 95 GLN A O 1
ATOM 828 N N . LEU A 1 96 ? -21.544 5.258 53.937 1.00 89.88 96 LEU A N 1
ATOM 829 C CA . LEU A 1 96 ? -20.602 4.208 53.550 1.00 89.88 96 LEU A CA 1
ATOM 830 C C . LEU A 1 96 ? -21.147 3.397 52.365 1.00 89.88 96 LEU A C 1
ATOM 832 O O . LEU A 1 96 ? -20.431 3.194 51.383 1.00 89.88 96 LEU A O 1
ATOM 836 N N . TYR A 1 97 ? -22.414 2.983 52.434 1.00 89.06 97 TYR A N 1
ATOM 837 C CA . TYR A 1 97 ? -23.083 2.234 51.371 1.00 89.06 97 TYR A CA 1
ATOM 838 C C . TYR A 1 97 ? -23.173 3.048 50.078 1.00 89.06 97 TYR A C 1
ATOM 840 O O . TYR A 1 97 ? -22.701 2.599 49.039 1.00 89.06 97 TYR A O 1
ATOM 848 N N . ASN A 1 98 ? -23.679 4.280 50.149 1.00 92.00 98 ASN A N 1
ATOM 849 C CA . ASN A 1 98 ? -23.793 5.177 49.001 1.00 92.00 98 ASN A CA 1
ATOM 850 C C . ASN A 1 98 ? -22.430 5.471 48.370 1.00 92.00 98 ASN A C 1
ATOM 852 O O . ASN A 1 98 ? -22.325 5.609 47.154 1.00 92.00 98 ASN A O 1
ATOM 856 N N . ASN A 1 99 ? -21.371 5.579 49.175 1.00 92.69 99 ASN A N 1
ATOM 857 C CA . ASN A 1 99 ? -20.021 5.729 48.651 1.00 92.69 99 ASN A CA 1
ATOM 858 C C . ASN A 1 99 ? -19.526 4.447 47.967 1.00 92.69 99 ASN A C 1
ATOM 860 O O . ASN A 1 99 ? -18.915 4.532 46.906 1.00 92.69 99 ASN A O 1
ATOM 864 N N . SER A 1 100 ? -19.793 3.274 48.545 1.00 90.81 100 SER A N 1
ATOM 865 C CA . SER A 1 100 ? -19.458 1.986 47.928 1.00 90.81 100 SER A CA 1
ATOM 866 C C . SER A 1 100 ? -20.173 1.799 46.589 1.00 90.81 100 SER A C 1
ATOM 868 O O . SER A 1 100 ? -19.536 1.421 45.610 1.00 90.81 100 SER A O 1
ATOM 870 N N . ASP A 1 101 ? -21.466 2.115 46.535 1.00 94.25 101 ASP A N 1
ATOM 871 C CA . ASP A 1 101 ? -22.280 2.034 45.322 1.00 94.25 101 ASP A CA 1
ATOM 872 C C . ASP A 1 101 ? -21.765 2.999 44.243 1.00 94.25 101 ASP A C 1
ATOM 874 O O . ASP A 1 101 ? -21.485 2.594 43.117 1.00 94.25 101 ASP A O 1
ATOM 878 N N . LYS A 1 102 ? -21.480 4.256 44.614 1.00 95.75 102 LYS A N 1
ATOM 879 C CA . LYS A 1 102 ? -20.830 5.228 43.716 1.00 95.75 102 LYS A CA 1
ATOM 880 C C . LYS A 1 102 ? -19.491 4.730 43.184 1.00 95.75 102 LYS A C 1
ATOM 882 O O . LYS A 1 102 ? -19.227 4.877 41.996 1.00 95.75 102 LYS A O 1
ATOM 887 N N . LEU A 1 103 ? -18.640 4.161 44.040 1.00 95.94 103 LEU A N 1
ATOM 888 C CA . LEU A 1 103 ? -17.345 3.621 43.621 1.00 95.94 103 LEU A CA 1
ATOM 889 C C . LEU A 1 103 ? -17.506 2.443 42.659 1.00 95.94 103 LEU A C 1
ATOM 891 O O . LEU A 1 103 ? -16.717 2.316 41.722 1.00 95.94 103 LEU A O 1
ATOM 895 N N . GLN A 1 104 ? -18.513 1.597 42.870 1.00 96.38 104 GLN A N 1
ATOM 896 C CA . GLN A 1 104 ? -18.809 0.492 41.970 1.00 96.38 104 GLN A CA 1
ATOM 897 C C . GLN A 1 104 ? -19.303 0.994 40.610 1.00 96.38 104 GLN A C 1
ATOM 899 O O . GLN A 1 104 ? -18.732 0.603 39.592 1.00 96.38 104 GLN A O 1
ATOM 904 N N . ASN A 1 105 ? -20.242 1.940 40.594 1.00 96.88 105 ASN A N 1
ATOM 905 C CA . ASN A 1 105 ? -20.725 2.572 39.364 1.00 96.88 105 ASN A CA 1
ATOM 906 C C . ASN A 1 105 ? -19.580 3.266 38.607 1.00 96.88 105 ASN A C 1
ATOM 908 O O . ASN A 1 105 ? -19.376 3.019 37.423 1.00 96.88 105 ASN A O 1
ATOM 912 N N . MET A 1 106 ? -18.738 4.038 39.305 1.00 96.88 106 MET A N 1
ATOM 913 C CA . MET A 1 106 ? -17.552 4.663 38.705 1.00 96.88 106 MET A CA 1
ATOM 914 C C . MET A 1 106 ? -16.572 3.633 38.137 1.00 96.88 106 MET A C 1
ATOM 916 O O . MET A 1 106 ? -15.946 3.870 37.105 1.00 96.88 106 MET A O 1
ATOM 920 N N . LYS A 1 107 ? -16.386 2.490 38.805 1.00 97.06 107 LYS A N 1
ATOM 921 C CA . LYS A 1 107 ? -15.523 1.417 38.301 1.00 97.06 107 LYS A CA 1
ATOM 922 C C . LYS A 1 107 ? -16.082 0.825 37.008 1.00 97.06 107 LYS A C 1
ATOM 924 O O . LYS A 1 107 ? -15.303 0.580 36.088 1.00 97.06 107 LYS A O 1
ATOM 929 N N . GLU A 1 108 ? -17.388 0.594 36.942 1.00 97.19 108 GLU A N 1
ATOM 930 C CA . GLU A 1 108 ? -18.065 0.078 35.750 1.00 97.19 108 GLU A CA 1
ATOM 931 C C . GLU A 1 108 ? -17.983 1.075 34.587 1.00 97.19 108 GLU A C 1
ATOM 933 O O . GLU A 1 108 ? -17.530 0.702 33.504 1.00 97.19 108 GLU A O 1
ATOM 938 N N . GLU A 1 109 ? -18.282 2.353 34.831 1.00 97.06 109 GLU A N 1
ATOM 939 C CA . GLU A 1 109 ? -18.136 3.435 33.848 1.00 97.06 109 GLU A CA 1
ATOM 940 C C . GLU A 1 109 ? -16.694 3.544 33.331 1.00 97.06 109 GLU A C 1
ATOM 942 O O . GLU A 1 109 ? -16.456 3.633 32.122 1.00 97.06 109 GLU A O 1
ATOM 947 N N . ASN A 1 110 ? -15.708 3.483 34.230 1.00 97.00 110 ASN A N 1
ATOM 948 C CA . ASN A 1 110 ? -14.295 3.524 33.859 1.00 97.00 110 ASN A CA 1
ATOM 949 C C . ASN A 1 110 ? -13.888 2.308 33.023 1.00 97.00 110 ASN A C 1
ATOM 951 O O . ASN A 1 110 ? -13.143 2.460 32.053 1.00 97.00 110 ASN A O 1
ATOM 955 N N . LEU A 1 111 ? -14.362 1.110 33.375 1.00 97.75 111 LEU A N 1
ATOM 956 C CA . LEU A 1 111 ? -14.075 -0.103 32.616 1.00 97.75 111 LEU A CA 1
ATOM 957 C C . LEU A 1 111 ? -14.673 -0.013 31.211 1.00 97.75 111 LEU A C 1
ATOM 959 O O . LEU A 1 111 ? -13.967 -0.275 30.238 1.00 97.75 111 LEU A O 1
ATOM 963 N N . GLN A 1 112 ? -15.930 0.418 31.102 1.00 97.56 112 GLN A N 1
ATOM 964 C CA . GLN A 1 112 ? -16.592 0.615 29.819 1.00 97.56 112 GLN A CA 1
ATOM 965 C C . GLN A 1 112 ? -15.818 1.621 28.961 1.00 97.56 112 GLN A C 1
ATOM 967 O O . GLN A 1 112 ? -15.417 1.310 27.838 1.00 97.56 112 GLN A O 1
ATOM 972 N N . THR A 1 113 ? -15.496 2.782 29.525 1.00 97.44 113 THR A N 1
ATOM 973 C CA . THR A 1 113 ? -14.732 3.821 28.831 1.00 97.44 113 THR A CA 1
ATOM 974 C C . THR A 1 113 ? -13.368 3.290 28.364 1.00 97.44 113 THR A C 1
ATOM 976 O O . THR A 1 113 ? -12.964 3.515 27.221 1.00 97.44 113 THR A O 1
ATOM 979 N N . LEU A 1 114 ? -12.657 2.535 29.209 1.00 97.62 114 LEU A N 1
ATOM 980 C CA . LEU A 1 114 ? -11.368 1.936 28.857 1.00 97.62 114 LEU A CA 1
ATOM 981 C C . LEU A 1 114 ? -11.503 0.929 27.707 1.00 97.62 114 LEU A C 1
ATOM 983 O O . LEU A 1 114 ? -10.677 0.934 26.791 1.00 97.62 114 LEU A O 1
ATOM 987 N N . THR A 1 115 ? -12.544 0.094 27.725 1.00 97.50 115 THR A N 1
ATOM 988 C CA . THR A 1 115 ? -12.808 -0.857 26.636 1.00 97.50 115 THR A CA 1
ATOM 989 C C . THR A 1 115 ? -13.137 -0.148 25.326 1.00 97.50 115 THR A C 1
ATOM 991 O O . THR A 1 115 ? -12.590 -0.518 24.287 1.00 97.50 115 THR A O 1
ATOM 994 N N . GLU A 1 116 ? -13.930 0.923 25.360 1.00 97.75 116 GLU A N 1
ATOM 995 C CA . GLU A 1 116 ? -14.242 1.732 24.179 1.00 97.75 116 GLU A CA 1
ATOM 996 C C . GLU A 1 116 ? -12.990 2.404 23.602 1.00 97.75 116 GLU A C 1
ATOM 998 O O . GLU A 1 116 ? -12.775 2.388 22.387 1.00 97.75 116 GLU A O 1
ATOM 1003 N N . TYR A 1 117 ? -12.124 2.963 24.454 1.00 97.88 117 TYR A N 1
ATOM 1004 C CA . TYR A 1 117 ? -10.842 3.515 24.012 1.00 97.88 117 TYR A CA 1
ATOM 1005 C C . TYR A 1 117 ? -9.932 2.445 23.416 1.00 97.88 117 TYR A C 1
ATOM 1007 O O . TYR A 1 117 ? -9.314 2.684 22.378 1.00 97.88 117 TYR A O 1
ATOM 1015 N N . SER A 1 118 ? -9.864 1.265 24.032 1.00 97.69 118 SER A N 1
ATOM 1016 C CA . SER A 1 118 ? -9.080 0.147 23.507 1.00 97.69 118 SER A CA 1
ATOM 1017 C C . SER A 1 118 ? -9.573 -0.280 22.123 1.00 97.69 118 SER A C 1
ATOM 1019 O O . SER A 1 118 ? -8.756 -0.389 21.208 1.00 97.69 118 SER A O 1
ATOM 1021 N N . CYS A 1 119 ? -10.890 -0.411 21.934 1.00 97.81 119 CYS A N 1
ATOM 1022 C CA . CYS A 1 119 ? -11.485 -0.725 20.633 1.00 97.81 119 CYS A CA 1
ATOM 1023 C C . CYS A 1 119 ? -11.135 0.341 19.589 1.00 97.81 119 CYS A C 1
ATOM 1025 O O . CYS A 1 119 ? -10.618 0.008 18.526 1.00 97.81 119 CYS A O 1
ATOM 1027 N N . LYS A 1 120 ? -11.290 1.630 19.922 1.00 97.88 120 LYS A N 1
ATOM 1028 C CA . LYS A 1 120 ? -10.918 2.739 19.023 1.00 97.88 120 LYS A CA 1
ATOM 1029 C C . LYS A 1 120 ? -9.435 2.712 18.647 1.00 97.88 120 LYS A C 1
ATOM 1031 O O . LYS A 1 120 ? -9.088 2.995 17.504 1.00 97.88 120 LYS A O 1
ATOM 1036 N N . ILE A 1 121 ? -8.543 2.388 19.584 1.00 98.12 121 ILE A N 1
ATOM 1037 C CA . ILE A 1 121 ? -7.104 2.270 19.300 1.00 98.12 121 ILE A CA 1
ATOM 1038 C C . ILE A 1 121 ? -6.837 1.105 18.343 1.00 98.12 121 ILE A C 1
ATOM 1040 O O . ILE A 1 121 ? -6.049 1.268 17.410 1.00 98.12 121 ILE A O 1
ATOM 1044 N N . ILE A 1 122 ? -7.486 -0.043 18.550 1.00 98.12 122 ILE A N 1
ATOM 1045 C CA . ILE A 1 122 ? -7.362 -1.212 17.671 1.00 98.12 122 ILE A CA 1
ATOM 1046 C C . ILE A 1 122 ? -7.851 -0.863 16.263 1.00 98.12 122 ILE A C 1
ATOM 1048 O O . ILE A 1 122 ? -7.081 -1.007 15.318 1.00 98.12 122 ILE A O 1
ATOM 1052 N N . GLU A 1 123 ? -9.044 -0.280 16.127 1.00 98.00 123 GLU A N 1
ATOM 1053 C CA . GLU A 1 123 ? -9.592 0.161 14.836 1.00 98.00 123 GLU A CA 1
ATOM 1054 C C . GLU A 1 123 ? -8.653 1.137 14.113 1.00 98.00 123 GLU A C 1
ATOM 1056 O O . GLU A 1 123 ? -8.382 1.003 12.918 1.00 98.00 123 GLU A O 1
ATOM 1061 N N . LYS A 1 124 ? -8.106 2.129 14.830 1.00 97.88 124 LYS A N 1
ATOM 1062 C CA . LYS A 1 124 ? -7.153 3.088 14.248 1.00 97.88 124 LYS A CA 1
ATOM 1063 C C . LYS A 1 124 ? -5.851 2.416 13.830 1.00 97.88 124 LYS A C 1
ATOM 1065 O O . LYS A 1 124 ? -5.291 2.783 12.797 1.00 97.88 124 LYS A O 1
ATOM 1070 N N . ARG A 1 125 ? -5.367 1.444 14.604 1.00 98.31 125 ARG A N 1
ATOM 1071 C CA . ARG A 1 125 ? -4.160 0.678 14.284 1.00 98.31 125 ARG A CA 1
ATOM 1072 C C . ARG A 1 125 ? -4.365 -0.189 13.045 1.00 98.31 125 ARG A C 1
ATOM 1074 O O . ARG A 1 125 ? -3.491 -0.202 12.182 1.00 98.31 125 ARG A O 1
ATOM 1081 N N . GLU A 1 126 ? -5.506 -0.856 12.937 1.00 98.12 126 GLU A N 1
ATOM 1082 C CA . GLU A 1 126 ? -5.880 -1.654 11.767 1.00 98.12 126 GLU A CA 1
ATOM 1083 C C . GLU A 1 126 ? -6.017 -0.778 10.520 1.00 98.12 126 GLU A C 1
ATOM 1085 O O . GLU A 1 126 ? -5.410 -1.076 9.491 1.00 98.12 126 GLU A O 1
ATOM 1090 N N . ALA A 1 127 ? -6.713 0.358 10.626 1.00 98.06 127 ALA A N 1
ATOM 1091 C CA . ALA A 1 127 ? -6.833 1.322 9.534 1.00 98.06 127 ALA A CA 1
ATOM 1092 C C . ALA A 1 127 ? -5.462 1.858 9.087 1.00 98.06 127 ALA A C 1
ATOM 1094 O O . ALA A 1 127 ? -5.184 1.954 7.890 1.00 98.06 127 ALA A O 1
ATOM 1095 N N . PHE A 1 128 ? -4.577 2.166 10.039 1.00 98.38 128 PHE A N 1
ATOM 1096 C CA . PHE A 1 128 ? -3.211 2.590 9.740 1.00 98.38 128 PHE A CA 1
ATOM 1097 C C . PHE A 1 128 ? -2.406 1.487 9.045 1.00 98.38 128 PHE A C 1
ATOM 1099 O O . PHE A 1 128 ? -1.700 1.756 8.074 1.00 98.38 128 PHE A O 1
ATOM 1106 N N . GLN A 1 129 ? -2.520 0.240 9.503 1.00 98.19 129 GLN A N 1
ATOM 1107 C CA . GLN A 1 129 ? -1.822 -0.894 8.904 1.00 98.19 129 GLN A CA 1
ATOM 1108 C C . GLN A 1 129 ? -2.317 -1.185 7.481 1.00 98.19 129 GLN A C 1
ATOM 1110 O O . GLN A 1 129 ? -1.500 -1.443 6.596 1.00 98.19 129 GLN A O 1
ATOM 1115 N N . ALA A 1 130 ? -3.624 -1.073 7.237 1.00 98.19 130 ALA A N 1
ATOM 1116 C CA . ALA A 1 130 ? -4.203 -1.186 5.902 1.00 98.19 130 ALA A CA 1
ATOM 1117 C C . ALA A 1 130 ? -3.676 -0.088 4.965 1.00 98.19 130 ALA A C 1
ATOM 1119 O O . ALA A 1 130 ? -3.232 -0.387 3.855 1.00 98.19 130 ALA A O 1
ATOM 1120 N N . LEU A 1 131 ? -3.644 1.167 5.428 1.00 98.44 131 LEU A N 1
ATOM 1121 C CA . LEU A 1 131 ? -3.103 2.284 4.653 1.00 98.44 131 LEU A CA 1
ATOM 1122 C C . LEU A 1 131 ? -1.610 2.098 4.349 1.00 98.44 131 LEU A C 1
ATOM 1124 O O . LEU A 1 131 ? -1.174 2.321 3.221 1.00 98.44 131 LEU A O 1
ATOM 1128 N N . LYS A 1 132 ? -0.829 1.647 5.337 1.00 98.38 132 LYS A N 1
ATOM 1129 C CA . LYS A 1 132 ? 0.596 1.352 5.162 1.00 98.38 132 LYS A CA 1
ATOM 1130 C C . LYS A 1 132 ? 0.815 0.260 4.114 1.00 98.38 132 LYS A C 1
ATOM 1132 O O . LYS A 1 132 ? 1.637 0.437 3.222 1.00 98.38 132 LYS A O 1
ATOM 1137 N N . SER A 1 133 ? 0.044 -0.825 4.176 1.00 98.12 133 SER A N 1
ATOM 1138 C CA . SER A 1 133 ? 0.125 -1.910 3.195 1.00 98.12 133 SER A CA 1
ATOM 1139 C C . SER A 1 133 ? -0.235 -1.437 1.782 1.00 98.12 133 SER A C 1
ATOM 1141 O O . SER A 1 133 ? 0.469 -1.764 0.829 1.00 98.12 133 SER A O 1
ATOM 1143 N N . GLN A 1 134 ? -1.276 -0.608 1.634 1.00 98.12 134 GLN A N 1
ATOM 1144 C CA . GLN A 1 134 ? -1.616 -0.005 0.340 1.00 98.12 134 GLN A CA 1
ATOM 1145 C C . GLN A 1 134 ? -0.481 0.867 -0.205 1.00 98.12 134 GLN A C 1
ATOM 1147 O O . GLN A 1 134 ? -0.148 0.774 -1.387 1.00 98.12 134 GLN A O 1
ATOM 1152 N N . PHE A 1 135 ? 0.139 1.680 0.652 1.00 98.38 135 PHE A N 1
ATOM 1153 C CA . PHE A 1 135 ? 1.274 2.510 0.264 1.00 98.38 135 PHE A CA 1
ATOM 1154 C C . PHE A 1 135 ? 2.466 1.666 -0.213 1.00 98.38 135 PHE A C 1
ATOM 1156 O O . PHE A 1 135 ? 3.019 1.945 -1.274 1.00 98.38 135 PHE A O 1
ATOM 1163 N N . GLU A 1 136 ? 2.816 0.600 0.510 1.00 98.19 136 GLU A N 1
ATOM 1164 C CA . GLU A 1 136 ? 3.906 -0.318 0.139 1.00 98.19 136 GLU A CA 1
ATOM 1165 C C . GLU A 1 136 ? 3.648 -1.013 -1.212 1.00 98.19 136 GLU A C 1
ATOM 1167 O O . GLU A 1 136 ? 4.564 -1.174 -2.030 1.00 98.19 136 GLU A O 1
ATOM 1172 N N . ILE A 1 137 ? 2.393 -1.389 -1.488 1.00 98.19 137 ILE A N 1
ATOM 1173 C CA . ILE A 1 137 ? 1.985 -1.973 -2.774 1.00 98.19 137 ILE A CA 1
ATOM 1174 C C . ILE A 1 137 ? 2.153 -0.956 -3.910 1.00 98.19 137 ILE A C 1
ATOM 1176 O O . ILE A 1 137 ? 2.732 -1.288 -4.951 1.00 98.19 137 ILE A O 1
ATOM 1180 N N . GLU A 1 138 ? 1.676 0.276 -3.725 1.00 98.19 138 GLU A N 1
ATOM 1181 C CA . GLU A 1 138 ? 1.783 1.335 -4.735 1.00 98.19 138 GLU A CA 1
ATOM 1182 C C . GLU A 1 138 ? 3.235 1.764 -4.975 1.00 98.19 138 GLU A C 1
ATOM 1184 O O . GLU A 1 138 ? 3.649 1.959 -6.122 1.00 98.19 138 GLU A O 1
ATOM 1189 N N . GLU A 1 139 ? 4.054 1.839 -3.927 1.00 98.25 139 GLU A N 1
ATOM 1190 C CA . GLU A 1 139 ? 5.486 2.104 -4.053 1.00 98.25 139 GLU A CA 1
ATOM 1191 C C . GLU A 1 139 ? 6.181 1.001 -4.863 1.00 98.25 139 GLU A C 1
ATOM 1193 O O . GLU A 1 139 ? 6.920 1.284 -5.813 1.00 98.25 139 GLU A O 1
ATOM 1198 N N . SER A 1 140 ? 5.868 -0.262 -4.566 1.00 98.00 140 SER A N 1
ATOM 1199 C CA . SER A 1 140 ? 6.395 -1.419 -5.295 1.00 98.00 140 SER A CA 1
ATOM 1200 C C . SER A 1 140 ? 5.948 -1.435 -6.760 1.00 98.00 140 SER A C 1
ATOM 1202 O O . SER A 1 140 ? 6.721 -1.785 -7.657 1.00 98.00 140 SER A O 1
ATOM 1204 N N . LYS A 1 141 ? 4.702 -1.046 -7.042 1.00 98.25 141 LYS A N 1
ATOM 1205 C CA 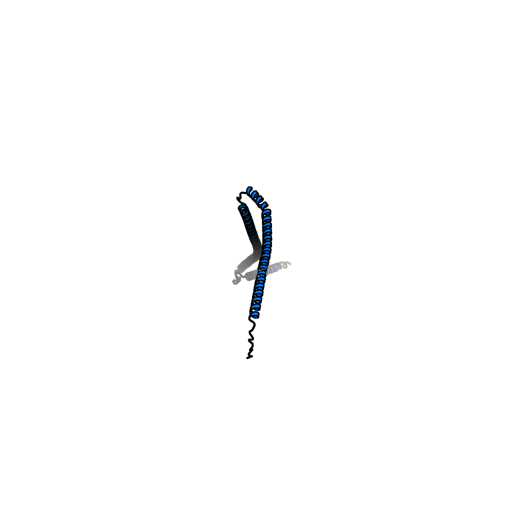. LYS A 1 141 ? 4.180 -0.903 -8.407 1.00 98.25 141 LYS A CA 1
ATOM 1206 C C . LYS A 1 141 ? 4.921 0.198 -9.167 1.00 98.25 141 LYS A C 1
ATOM 1208 O O . LYS A 1 141 ? 5.467 -0.074 -10.235 1.00 98.25 141 LYS A O 1
ATOM 1213 N N . ARG A 1 142 ? 5.040 1.390 -8.581 1.00 98.12 142 ARG A N 1
ATOM 1214 C CA . ARG A 1 142 ? 5.768 2.521 -9.172 1.00 98.12 142 ARG A CA 1
ATOM 1215 C C . ARG A 1 142 ? 7.240 2.190 -9.419 1.00 98.12 142 ARG A C 1
ATOM 1217 O O . ARG A 1 142 ? 7.800 2.589 -10.436 1.00 98.12 142 ARG A O 1
ATOM 1224 N N . SER A 1 143 ? 7.875 1.456 -8.506 1.00 98.25 143 SER A N 1
ATOM 1225 C CA . SER A 1 143 ? 9.256 0.994 -8.670 1.00 98.25 143 SER A CA 1
ATOM 1226 C C . SER A 1 143 ? 9.399 0.074 -9.888 1.00 98.25 143 SER A C 1
ATOM 1228 O O . SER A 1 143 ? 10.258 0.302 -10.742 1.00 98.25 143 SER A O 1
ATOM 1230 N N . ARG A 1 144 ? 8.492 -0.900 -10.046 1.00 98.38 144 ARG A N 1
ATOM 1231 C CA . ARG A 1 144 ? 8.461 -1.778 -11.228 1.00 98.38 144 ARG A CA 1
ATOM 1232 C C . ARG A 1 144 ? 8.248 -1.003 -12.528 1.00 98.38 144 ARG A C 1
ATOM 1234 O O . ARG A 1 144 ? 8.961 -1.250 -13.498 1.00 98.38 144 ARG A O 1
ATOM 1241 N N . GLU A 1 145 ? 7.323 -0.046 -12.544 1.00 98.44 145 GLU A N 1
ATOM 1242 C CA . GLU A 1 145 ? 7.069 0.808 -13.714 1.00 98.44 145 GLU A CA 1
ATOM 1243 C C . GLU A 1 145 ? 8.313 1.614 -14.111 1.00 98.44 145 GLU A C 1
ATOM 1245 O O . GLU A 1 145 ? 8.675 1.644 -15.289 1.00 98.44 145 GLU A O 1
ATOM 1250 N N . LYS A 1 146 ? 9.027 2.194 -13.136 1.00 98.44 146 LYS A N 1
ATOM 1251 C CA . LYS A 1 146 ? 10.292 2.906 -13.381 1.00 98.44 146 LYS A CA 1
ATOM 1252 C C . LYS A 1 146 ? 11.351 1.999 -14.003 1.00 98.44 146 LYS A C 1
ATOM 1254 O O . LYS A 1 146 ? 12.001 2.399 -14.967 1.00 98.44 146 LYS A O 1
ATOM 1259 N N . VAL A 1 147 ? 11.519 0.781 -13.486 1.00 98.44 147 VAL A N 1
ATOM 1260 C CA . VAL A 1 147 ? 12.474 -0.192 -14.044 1.00 98.44 147 VAL A CA 1
ATOM 1261 C C . VAL A 1 147 ? 12.092 -0.565 -15.478 1.00 98.44 147 VAL A C 1
ATOM 1263 O O . VAL A 1 147 ? 12.949 -0.585 -16.361 1.00 98.44 147 VAL A O 1
ATOM 1266 N N . GLN A 1 148 ? 10.804 -0.790 -15.745 1.00 98.44 148 GLN A N 1
ATOM 1267 C CA . GLN A 1 148 ? 10.325 -1.105 -17.089 1.00 98.44 148 GLN A CA 1
ATOM 1268 C C . GLN A 1 148 ? 10.564 0.053 -18.069 1.00 98.44 148 GLN A C 1
ATOM 1270 O O . GLN A 1 148 ? 11.012 -0.177 -19.192 1.00 98.44 148 GLN A O 1
ATOM 1275 N N . GLN A 1 149 ? 10.280 1.291 -17.659 1.00 98.44 149 GLN A N 1
ATOM 1276 C CA . GLN A 1 149 ? 10.534 2.480 -18.474 1.00 98.44 149 GLN A CA 1
ATOM 1277 C C . GLN A 1 149 ? 12.026 2.659 -18.755 1.00 98.44 149 GLN A C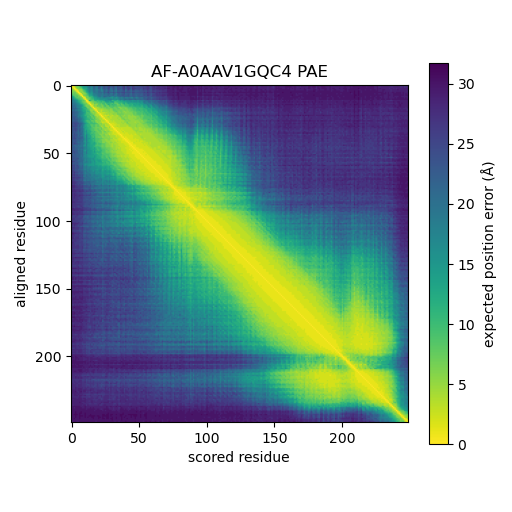 1
ATOM 1279 O O . GLN A 1 149 ? 12.397 2.897 -19.902 1.00 98.44 149 GLN A O 1
ATOM 1284 N N . LYS A 1 150 ? 12.884 2.471 -17.746 1.00 98.38 150 LYS A N 1
ATOM 1285 C CA . LYS A 1 150 ? 14.339 2.535 -17.914 1.00 98.38 150 LYS A CA 1
ATOM 1286 C C . LYS A 1 150 ? 14.840 1.488 -18.910 1.00 98.38 150 LYS A C 1
ATO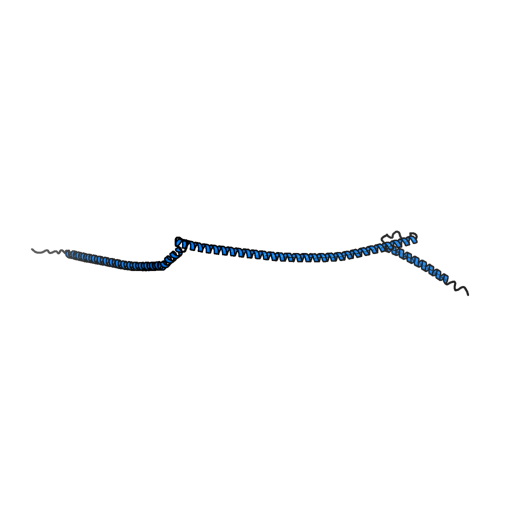M 1288 O O . LYS A 1 150 ? 15.587 1.833 -19.815 1.00 98.38 150 LYS A O 1
ATOM 1293 N N . SER A 1 151 ? 14.355 0.250 -18.817 1.00 98.38 151 SER A N 1
ATOM 1294 C CA . SER A 1 151 ? 14.714 -0.805 -19.773 1.00 98.38 151 SER A CA 1
ATOM 1295 C C . SER A 1 151 ? 14.268 -0.476 -21.204 1.00 98.38 151 SER A C 1
ATOM 1297 O O . SER A 1 151 ? 15.015 -0.709 -22.151 1.00 98.38 151 SER A O 1
ATOM 1299 N N . LYS A 1 152 ? 13.071 0.102 -21.386 1.00 98.56 152 LYS A N 1
ATOM 1300 C CA . LYS A 1 152 ? 12.613 0.570 -22.707 1.00 98.56 152 LYS A CA 1
ATOM 1301 C C . LYS A 1 152 ? 13.509 1.682 -23.254 1.00 98.56 152 LYS A C 1
ATOM 1303 O O . LYS A 1 152 ? 13.842 1.652 -24.434 1.00 98.56 152 LYS A O 1
ATOM 1308 N N . LEU A 1 153 ? 13.909 2.625 -22.402 1.00 98.62 153 LEU A N 1
ATOM 1309 C CA . LEU A 1 153 ? 14.809 3.713 -22.780 1.00 98.62 153 LEU A CA 1
ATOM 1310 C C . LEU A 1 153 ? 16.188 3.184 -23.193 1.00 98.62 153 LEU A C 1
ATOM 1312 O O . LEU A 1 153 ? 16.704 3.582 -24.230 1.00 98.62 153 LEU A O 1
ATOM 1316 N N . GLU A 1 154 ? 16.757 2.254 -22.426 1.00 98.62 154 GLU A N 1
ATOM 1317 C CA . GLU A 1 154 ? 18.045 1.623 -22.737 1.00 98.62 154 GLU A CA 1
ATOM 1318 C C . GLU A 1 154 ? 18.006 0.875 -24.076 1.00 98.62 154 GLU A C 1
ATOM 1320 O O . GLU A 1 154 ? 18.935 1.007 -24.871 1.00 98.62 154 GLU A O 1
ATOM 1325 N N . LYS A 1 155 ? 16.912 0.160 -24.371 1.00 98.56 155 LYS A N 1
ATOM 1326 C CA . LYS A 1 155 ? 16.714 -0.494 -25.675 1.00 98.56 155 LYS A CA 1
ATOM 1327 C C . LYS A 1 155 ? 16.641 0.511 -26.821 1.00 98.56 155 LYS A C 1
ATOM 1329 O O . LYS A 1 155 ? 17.373 0.366 -27.792 1.00 98.56 155 LYS A O 1
ATOM 1334 N N . ALA A 1 156 ? 15.829 1.559 -26.679 1.00 98.50 156 ALA A N 1
ATOM 1335 C CA . ALA A 1 156 ? 15.721 2.607 -27.692 1.00 98.50 156 ALA A CA 1
ATOM 1336 C C . ALA A 1 156 ? 17.062 3.326 -27.924 1.00 98.50 156 ALA A C 1
ATOM 1338 O O . ALA A 1 156 ? 17.410 3.657 -29.054 1.00 98.50 156 ALA A O 1
ATOM 1339 N N . HIS A 1 157 ? 17.846 3.538 -26.863 1.00 98.50 157 HIS A N 1
ATOM 1340 C CA . HIS A 1 157 ? 19.191 4.094 -26.974 1.00 98.50 157 HIS A CA 1
ATOM 1341 C C . HIS A 1 157 ? 20.138 3.150 -27.720 1.00 98.50 157 HIS A C 1
ATOM 1343 O O . HIS A 1 157 ? 20.897 3.615 -28.566 1.00 98.50 157 HIS A O 1
ATOM 1349 N N . ALA A 1 158 ? 20.103 1.848 -27.428 1.00 98.50 158 ALA A N 1
ATOM 1350 C CA . ALA A 1 158 ? 20.920 0.864 -28.133 1.00 98.50 158 ALA A CA 1
ATOM 1351 C C . ALA A 1 158 ? 20.592 0.834 -29.636 1.00 98.50 158 ALA A C 1
ATOM 1353 O O . ALA A 1 158 ? 21.502 0.932 -30.455 1.00 98.50 158 ALA A O 1
ATOM 1354 N N . GLU A 1 159 ? 19.304 0.806 -29.989 1.00 98.62 159 GLU A N 1
ATOM 1355 C CA . GLU A 1 159 ? 18.838 0.869 -31.382 1.00 98.62 159 GLU A CA 1
ATOM 1356 C C . GLU A 1 159 ? 19.274 2.169 -32.070 1.00 98.62 159 GLU A C 1
ATOM 1358 O O . GLU A 1 159 ? 19.764 2.146 -33.198 1.00 98.62 159 GLU A O 1
ATOM 1363 N N . TYR A 1 160 ? 19.151 3.313 -31.388 1.00 98.50 160 TYR A N 1
ATOM 1364 C CA . TYR A 1 160 ? 19.623 4.596 -31.910 1.00 98.50 160 TYR A CA 1
ATOM 1365 C C . TYR A 1 160 ? 21.124 4.571 -32.220 1.00 98.50 160 TYR A C 1
ATOM 1367 O O . TYR A 1 160 ? 21.538 5.034 -33.283 1.00 98.50 160 TYR A O 1
ATOM 1375 N N . TRP A 1 161 ? 21.946 4.032 -31.316 1.00 98.44 161 TRP A N 1
ATOM 1376 C CA . TRP A 1 161 ? 23.391 3.946 -31.531 1.00 98.44 161 TRP A CA 1
ATOM 1377 C C . TRP A 1 161 ? 23.754 2.991 -32.664 1.00 98.44 161 TRP A C 1
ATOM 1379 O O . TRP A 1 161 ? 24.646 3.313 -33.448 1.00 98.44 161 TRP A O 1
ATOM 1389 N N . GLU A 1 162 ? 23.043 1.873 -32.796 1.00 98.56 162 GLU A N 1
ATOM 1390 C CA . GLU A 1 162 ? 23.212 0.949 -33.917 1.00 98.56 162 GLU A CA 1
ATOM 1391 C C . GLU A 1 162 ? 22.912 1.639 -35.254 1.00 98.56 162 GLU A C 1
ATOM 1393 O O . GLU A 1 162 ? 23.745 1.629 -36.164 1.00 98.56 162 GLU A O 1
ATOM 1398 N N . TRP A 1 163 ? 21.763 2.311 -35.363 1.00 98.56 163 TRP A N 1
ATOM 1399 C CA . TRP A 1 163 ? 21.394 3.046 -36.573 1.00 98.56 163 TRP A CA 1
ATOM 1400 C C . TRP A 1 163 ? 22.345 4.195 -36.877 1.00 98.56 163 TRP A C 1
ATOM 1402 O O . TRP A 1 163 ? 22.684 4.420 -38.038 1.00 98.56 163 TRP A O 1
ATOM 1412 N N . LYS A 1 164 ? 22.814 4.901 -35.848 1.00 98.56 164 LYS A N 1
ATOM 1413 C CA . LYS A 1 164 ? 23.809 5.959 -36.006 1.00 98.56 164 LYS A CA 1
ATOM 1414 C C . LYS A 1 164 ? 25.136 5.413 -36.537 1.00 98.56 164 LYS A C 1
ATOM 1416 O O . LYS A 1 164 ? 25.739 6.063 -37.386 1.00 98.56 164 LYS A O 1
ATOM 1421 N N . GLY A 1 165 ? 25.566 4.240 -36.070 1.00 98.31 165 GLY A N 1
ATOM 1422 C CA . GLY A 1 165 ? 26.747 3.546 -36.589 1.00 98.31 165 GLY A CA 1
ATOM 1423 C C . GLY A 1 165 ? 26.598 3.223 -38.074 1.00 98.31 165 GLY A C 1
ATOM 1424 O O . GLY A 1 165 ? 27.384 3.706 -38.884 1.00 98.31 165 GLY A O 1
ATOM 1425 N N . ARG A 1 166 ? 25.515 2.528 -38.444 1.00 98.44 166 ARG A N 1
ATOM 1426 C CA . ARG A 1 166 ? 25.216 2.179 -39.846 1.00 98.44 166 ARG A CA 1
ATOM 1427 C C . ARG A 1 166 ? 25.123 3.406 -40.752 1.00 98.44 166 ARG A C 1
ATOM 1429 O O . ARG A 1 166 ? 25.643 3.405 -41.860 1.00 98.44 166 ARG A O 1
ATOM 1436 N N . TYR A 1 167 ? 24.469 4.468 -40.284 1.00 98.44 167 TYR A N 1
ATOM 1437 C CA . TYR A 1 167 ? 24.385 5.722 -41.030 1.00 98.44 167 TYR A CA 1
ATOM 1438 C C . TYR A 1 167 ? 25.767 6.352 -41.232 1.00 98.44 167 TYR A C 1
ATOM 1440 O O . TYR A 1 167 ? 26.067 6.831 -42.322 1.00 98.44 167 TYR A O 1
ATOM 1448 N N . SER A 1 168 ? 26.621 6.328 -40.205 1.00 98.44 168 SER A N 1
ATOM 1449 C CA . SER A 1 168 ? 27.993 6.828 -40.304 1.00 98.44 168 SER A CA 1
ATOM 1450 C C . SER A 1 168 ? 28.822 6.037 -41.316 1.00 98.44 168 SER A C 1
ATOM 1452 O O . SER A 1 168 ? 29.561 6.652 -42.075 1.00 98.44 168 SER A O 1
ATOM 1454 N N . GLU A 1 169 ? 28.687 4.709 -41.349 1.00 98.44 169 GLU A N 1
ATOM 1455 C CA . GLU A 1 169 ? 29.363 3.846 -42.329 1.00 98.44 169 GLU A CA 1
ATOM 1456 C C . GLU A 1 169 ? 28.920 4.176 -43.758 1.00 98.44 169 GLU A C 1
ATOM 1458 O O . GLU A 1 169 ? 29.761 4.435 -44.613 1.00 98.44 169 GLU A O 1
ATOM 1463 N N . ILE A 1 170 ? 27.607 4.278 -44.002 1.00 98.19 170 ILE A N 1
ATOM 1464 C CA . ILE A 1 170 ? 27.064 4.660 -45.317 1.00 98.19 170 ILE A CA 1
ATOM 1465 C C . ILE A 1 170 ? 27.596 6.028 -45.749 1.00 98.19 170 ILE A C 1
ATOM 1467 O O . ILE A 1 170 ? 28.019 6.200 -46.889 1.00 98.19 170 ILE A O 1
ATOM 1471 N N . MET A 1 171 ? 27.590 7.007 -44.842 1.00 98.19 171 MET A N 1
ATOM 1472 C CA . MET A 1 171 ? 28.096 8.348 -45.135 1.00 98.19 171 MET A CA 1
ATOM 1473 C C . MET A 1 171 ? 29.596 8.350 -45.422 1.00 98.19 171 MET A C 1
ATOM 1475 O O . MET A 1 171 ? 30.043 9.090 -46.299 1.00 98.19 171 MET A O 1
ATOM 1479 N N . GLN A 1 172 ? 30.371 7.536 -44.704 1.00 98.12 172 GLN A N 1
ATOM 1480 C CA . GLN A 1 172 ? 31.798 7.386 -44.955 1.00 98.12 172 GLN A CA 1
ATOM 1481 C C . GLN A 1 172 ? 32.039 6.797 -46.347 1.00 98.12 172 GLN A C 1
ATOM 1483 O O . GLN A 1 172 ? 32.741 7.425 -47.136 1.00 98.12 172 GLN A O 1
ATOM 1488 N N . THR A 1 173 ? 31.399 5.675 -46.685 1.00 98.31 173 THR A N 1
ATOM 1489 C CA . THR A 1 173 ? 31.533 5.046 -48.008 1.00 98.31 173 THR A CA 1
ATOM 1490 C C . THR A 1 173 ? 31.097 5.988 -49.126 1.00 98.31 173 THR A C 1
ATOM 1492 O O . THR A 1 173 ? 31.834 6.173 -50.087 1.00 98.31 173 THR A O 1
ATOM 1495 N N . ALA A 1 174 ? 29.959 6.672 -48.981 1.00 98.31 174 ALA A N 1
ATOM 1496 C CA . ALA A 1 174 ? 29.504 7.640 -49.978 1.00 98.31 174 ALA A CA 1
ATOM 1497 C C . ALA A 1 174 ? 30.503 8.796 -50.164 1.00 98.31 174 ALA A C 1
ATOM 1499 O O . ALA A 1 174 ? 30.693 9.287 -51.278 1.00 98.31 174 ALA A O 1
ATOM 1500 N N . THR A 1 175 ? 31.159 9.234 -49.085 1.00 98.06 175 THR A N 1
ATOM 1501 C CA . THR A 1 175 ? 32.203 10.266 -49.152 1.00 98.06 175 THR A CA 1
ATOM 1502 C C . THR A 1 175 ? 33.449 9.743 -49.867 1.00 98.06 175 THR A C 1
ATOM 1504 O O . THR A 1 175 ? 33.986 10.445 -50.721 1.00 98.06 175 THR A O 1
ATOM 1507 N N . GLU A 1 176 ? 33.887 8.520 -49.560 1.00 98.25 176 GLU A N 1
ATOM 1508 C CA . GLU A 1 176 ? 35.023 7.855 -50.215 1.00 98.25 176 GLU A CA 1
ATOM 1509 C C . GLU A 1 176 ? 34.777 7.683 -51.723 1.00 98.25 176 GLU A C 1
ATOM 1511 O O . GLU A 1 176 ? 35.595 8.136 -52.523 1.00 98.25 176 GLU A O 1
ATOM 1516 N N . GLU A 1 177 ? 33.615 7.154 -52.119 1.00 97.94 177 GLU A N 1
ATOM 1517 C CA . GLU A 1 177 ? 33.215 7.004 -53.528 1.00 97.94 177 GLU A CA 1
ATOM 1518 C C . GLU A 1 177 ? 33.133 8.356 -54.250 1.00 97.94 177 GLU A C 1
ATOM 1520 O O . GLU A 1 177 ? 33.569 8.489 -55.394 1.00 97.94 177 GLU A O 1
ATOM 1525 N N . THR A 1 178 ? 32.616 9.392 -53.581 1.00 97.56 178 THR A N 1
ATOM 1526 C CA . THR A 1 178 ? 32.544 10.746 -54.154 1.00 97.56 178 THR A CA 1
ATOM 1527 C C . THR A 1 178 ? 33.940 11.322 -54.404 1.00 97.56 178 THR A C 1
ATOM 1529 O O . THR A 1 178 ? 34.171 11.961 -55.434 1.00 97.56 178 THR A O 1
ATOM 1532 N N . ILE A 1 179 ? 34.882 11.100 -53.481 1.00 97.69 179 ILE A N 1
ATOM 1533 C CA . ILE A 1 179 ? 36.278 11.527 -53.641 1.00 97.69 179 ILE A CA 1
ATOM 1534 C C . ILE A 1 179 ? 36.942 10.757 -54.787 1.00 97.69 179 ILE A C 1
ATOM 1536 O O . ILE A 1 179 ? 37.600 11.375 -55.628 1.00 97.69 179 ILE A O 1
ATOM 1540 N N . GLU A 1 180 ? 36.757 9.438 -54.852 1.00 97.12 180 GLU A N 1
ATOM 1541 C CA . GLU A 1 180 ? 37.316 8.598 -55.916 1.00 97.12 180 GLU A CA 1
ATOM 1542 C C . GLU A 1 180 ? 36.785 9.013 -57.293 1.00 97.12 180 GLU A C 1
ATOM 1544 O O . GLU A 1 180 ? 37.574 9.271 -58.206 1.00 97.12 180 GLU A O 1
ATOM 1549 N N . LEU A 1 181 ? 35.468 9.191 -57.425 1.00 95.69 181 LEU A N 1
ATOM 1550 C CA . LEU A 1 181 ? 34.841 9.680 -58.651 1.00 95.69 181 LEU A CA 1
ATOM 1551 C C . LEU A 1 181 ? 35.405 11.046 -59.063 1.00 95.69 181 LEU A C 1
ATOM 1553 O O . LEU A 1 181 ? 35.749 11.251 -60.228 1.00 95.69 181 LEU A O 1
ATOM 1557 N N . GLY A 1 182 ? 35.559 11.966 -58.106 1.00 95.00 182 GLY A N 1
ATOM 1558 C CA . GLY A 1 182 ? 36.186 13.265 -58.340 1.00 95.00 182 GLY A CA 1
ATOM 1559 C C . GLY A 1 182 ? 37.624 13.147 -58.858 1.00 95.00 182 GLY A C 1
ATOM 1560 O O . GLY A 1 182 ? 38.000 13.862 -59.789 1.00 95.00 182 GLY A O 1
ATOM 1561 N N . SER A 1 183 ? 38.414 12.214 -58.317 1.00 95.88 183 SER A N 1
ATOM 1562 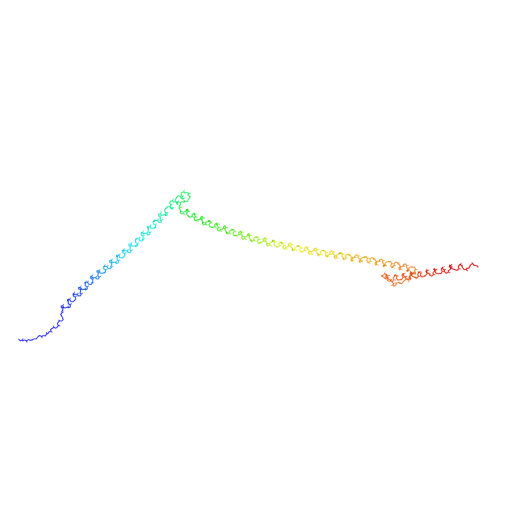C CA . SER A 1 183 ? 39.775 11.935 -58.791 1.00 95.88 183 SER A CA 1
ATOM 1563 C C . SER A 1 183 ? 39.781 11.375 -60.213 1.00 95.88 183 SER A C 1
ATOM 1565 O O . SER A 1 183 ? 40.572 11.832 -61.037 1.00 95.88 183 SER A O 1
ATOM 1567 N N . ILE A 1 184 ? 38.895 10.424 -60.525 1.00 94.50 184 ILE A N 1
ATOM 1568 C CA . ILE A 1 184 ? 38.773 9.841 -61.869 1.00 94.50 184 ILE A CA 1
ATOM 1569 C C . ILE A 1 184 ? 38.417 10.931 -62.882 1.00 94.50 184 ILE A C 1
ATOM 1571 O O . ILE A 1 184 ? 39.077 11.047 -63.916 1.00 94.50 184 ILE A O 1
ATOM 1575 N N . MET A 1 185 ? 37.422 11.766 -62.568 1.00 94.88 185 MET A N 1
ATOM 1576 C CA . MET A 1 185 ? 37.025 12.896 -63.412 1.00 94.88 185 MET A CA 1
ATOM 1577 C C . MET A 1 185 ? 38.181 13.875 -63.635 1.00 94.88 185 MET A C 1
ATOM 1579 O O . MET A 1 185 ? 38.404 14.325 -64.760 1.00 94.88 185 MET A O 1
ATOM 1583 N N . PHE A 1 186 ? 38.935 14.191 -62.580 1.00 93.88 186 PHE A N 1
ATOM 1584 C CA . PHE A 1 186 ? 40.086 15.081 -62.680 1.00 93.88 186 PHE A CA 1
ATOM 1585 C C . PHE A 1 186 ? 41.175 14.493 -63.585 1.00 93.88 186 PHE A C 1
ATOM 1587 O O . PHE A 1 186 ? 41.624 15.167 -64.509 1.00 93.88 186 PHE A O 1
ATOM 1594 N N . SER A 1 187 ? 41.549 13.226 -63.387 1.00 94.00 187 SER A N 1
ATOM 1595 C CA . SER A 1 187 ? 42.520 12.529 -64.237 1.00 94.00 187 SER A CA 1
ATOM 1596 C C . SER A 1 187 ? 42.071 12.455 -65.699 1.00 94.00 187 SER A C 1
ATOM 1598 O O . SER A 1 187 ? 42.881 12.726 -66.588 1.00 94.00 187 SER A O 1
ATOM 1600 N N . ALA A 1 188 ? 40.794 12.142 -65.956 1.00 92.88 188 ALA A N 1
ATOM 1601 C CA . ALA A 1 188 ? 40.220 12.104 -67.303 1.00 92.88 188 ALA A CA 1
ATOM 1602 C C . ALA A 1 188 ? 40.393 13.451 -68.010 1.00 92.88 188 ALA A C 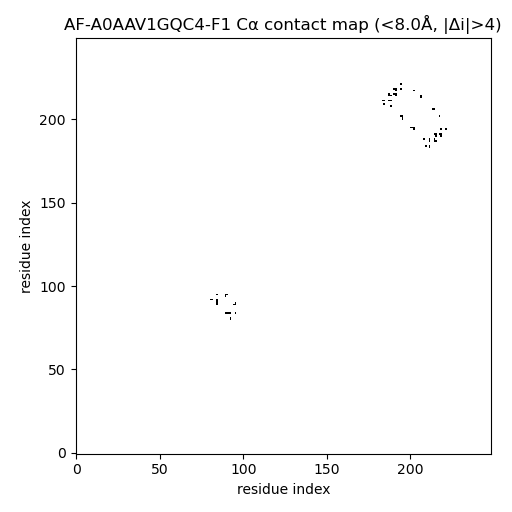1
ATOM 1604 O O . ALA A 1 188 ? 40.942 13.521 -69.110 1.00 92.88 188 ALA A O 1
ATOM 1605 N N . LEU A 1 189 ? 40.002 14.531 -67.331 1.00 91.81 189 LEU A N 1
ATOM 1606 C CA . LEU A 1 189 ? 40.120 15.887 -67.842 1.00 91.81 189 LEU A CA 1
ATOM 1607 C C . LEU A 1 189 ? 41.579 16.286 -68.079 1.00 91.81 189 LEU A C 1
ATOM 1609 O O . LEU A 1 189 ? 41.885 16.893 -69.106 1.00 91.81 189 LEU A O 1
ATOM 1613 N N . THR A 1 190 ? 42.478 15.982 -67.140 1.00 92.50 190 THR A N 1
ATOM 1614 C CA . THR A 1 190 ? 43.903 16.306 -67.268 1.00 92.50 190 THR A CA 1
ATOM 1615 C C . THR A 1 190 ? 44.508 15.618 -68.487 1.00 92.50 190 THR A C 1
ATOM 1617 O O . THR A 1 190 ? 45.143 16.285 -69.302 1.00 92.50 190 THR A O 1
ATOM 1620 N N . HIS A 1 191 ? 44.281 14.314 -68.660 1.00 91.69 191 HIS A N 1
ATOM 1621 C CA . HIS A 1 191 ? 44.796 13.589 -69.821 1.00 91.69 191 HIS A CA 1
ATOM 1622 C C . HIS A 1 191 ? 44.148 14.037 -71.128 1.00 91.69 191 HIS A C 1
ATOM 1624 O O . HIS A 1 191 ? 44.860 14.223 -72.110 1.00 91.69 191 HIS A O 1
ATOM 1630 N N . TYR A 1 192 ? 42.836 14.275 -71.137 1.00 91.44 192 TYR A N 1
ATOM 1631 C CA . TYR A 1 192 ? 42.133 14.794 -72.307 1.00 91.44 192 TYR A CA 1
ATOM 1632 C C . TYR A 1 192 ? 42.711 16.132 -72.773 1.00 91.44 192 TYR A C 1
ATOM 1634 O O . TYR A 1 192 ? 43.005 16.285 -73.956 1.00 91.44 192 TYR A O 1
ATOM 1642 N N . LYS A 1 193 ? 42.943 17.072 -71.846 1.00 89.75 193 LYS A N 1
ATOM 1643 C CA . LYS A 1 193 ? 43.565 18.368 -72.156 1.00 89.75 193 LYS A CA 1
ATOM 1644 C C . LYS A 1 193 ? 44.984 18.216 -72.695 1.00 89.75 193 LYS A C 1
ATOM 1646 O O . LYS A 1 193 ? 45.302 18.837 -73.698 1.00 89.75 193 LYS A O 1
ATOM 1651 N N . LEU A 1 194 ? 45.808 17.361 -72.085 1.00 90.75 194 LEU A N 1
ATOM 1652 C CA . LEU A 1 194 ? 47.157 17.081 -72.592 1.00 90.75 194 LEU A CA 1
ATOM 1653 C C . LEU A 1 194 ? 47.111 16.506 -74.015 1.00 90.75 194 LEU A C 1
ATOM 1655 O O . LEU A 1 194 ? 47.845 16.954 -74.891 1.00 90.75 194 LEU A O 1
ATOM 1659 N N . THR A 1 195 ? 46.237 15.530 -74.269 1.00 89.00 195 THR A N 1
ATOM 1660 C CA . THR A 1 195 ? 46.033 14.965 -75.609 1.00 89.00 195 THR A CA 1
ATOM 1661 C C . THR A 1 195 ? 45.557 16.023 -76.603 1.00 89.00 195 THR A C 1
ATOM 1663 O O . THR A 1 195 ? 46.051 16.061 -77.728 1.00 89.00 195 THR A O 1
ATOM 1666 N N . ASP A 1 196 ? 44.625 16.888 -76.204 1.00 89.12 196 ASP A N 1
ATOM 1667 C CA . ASP A 1 196 ? 44.142 17.990 -77.034 1.00 89.12 196 ASP A CA 1
ATOM 1668 C C . ASP A 1 196 ? 45.276 18.957 -77.400 1.00 89.12 196 ASP A C 1
ATOM 1670 O O . ASP A 1 196 ? 45.470 19.264 -78.578 1.00 89.12 196 ASP A O 1
ATOM 1674 N N . GLU A 1 197 ? 46.107 19.335 -76.427 1.00 88.62 197 GLU A N 1
ATOM 1675 C CA . GLU A 1 197 ? 47.300 20.162 -76.637 1.00 88.62 197 GLU A CA 1
ATOM 1676 C C . GLU A 1 197 ? 48.279 19.516 -77.633 1.00 88.62 197 GLU A C 1
ATOM 1678 O O . GLU A 1 197 ? 48.689 20.167 -78.598 1.00 88.62 197 GLU A O 1
ATOM 1683 N N . TYR A 1 198 ? 48.605 18.225 -77.476 1.00 85.94 198 TYR A N 1
ATOM 1684 C CA . TYR A 1 198 ? 49.495 17.503 -78.401 1.00 85.94 198 TYR A CA 1
ATOM 1685 C C . TYR A 1 198 ? 48.928 17.372 -79.820 1.00 85.94 198 TYR A C 1
ATOM 1687 O O . TYR A 1 198 ? 49.693 17.320 -80.785 1.00 85.94 198 TYR A O 1
ATOM 1695 N N . ARG A 1 199 ? 47.600 17.341 -79.968 1.00 82.38 199 ARG A N 1
ATOM 1696 C CA . ARG A 1 199 ? 46.915 17.323 -81.270 1.00 82.38 199 ARG A CA 1
ATOM 1697 C C . ARG A 1 199 ? 46.668 18.723 -81.840 1.00 82.38 199 ARG A C 1
ATOM 1699 O O . ARG A 1 199 ? 46.065 18.835 -82.904 1.00 82.38 199 ARG A O 1
ATOM 1706 N N . GLY A 1 200 ? 47.129 19.784 -81.174 1.00 83.62 200 GLY A N 1
ATOM 1707 C CA . GLY A 1 200 ? 46.967 21.162 -81.637 1.00 83.62 200 GLY A CA 1
ATOM 1708 C C . GLY A 1 200 ? 45.564 21.737 -81.417 1.00 83.62 200 GLY A C 1
ATOM 1709 O O . GLY A 1 200 ? 45.094 22.516 -82.246 1.00 83.62 200 GLY A O 1
ATOM 1710 N N . ASN A 1 201 ? 44.908 21.382 -80.309 1.00 82.25 201 ASN A N 1
ATOM 1711 C CA . ASN A 1 201 ? 43.559 21.811 -79.916 1.00 82.25 201 ASN A CA 1
ATOM 1712 C C . ASN A 1 201 ? 42.451 21.351 -80.886 1.00 82.25 201 ASN A C 1
ATOM 1714 O O . ASN A 1 201 ? 41.582 22.136 -81.284 1.00 82.25 201 ASN A O 1
ATOM 1718 N N . MET A 1 202 ? 42.529 20.090 -81.320 1.00 73.94 202 MET A N 1
ATOM 1719 C CA . MET A 1 202 ? 41.626 19.481 -82.308 1.00 73.94 202 MET A CA 1
ATOM 1720 C C . MET A 1 202 ? 40.651 18.448 -81.722 1.00 73.94 202 MET A C 1
ATOM 1722 O O . MET A 1 202 ? 39.872 17.861 -82.476 1.00 73.94 202 MET A O 1
ATOM 1726 N N . CYS A 1 203 ? 40.684 18.179 -80.418 1.00 76.94 203 CYS A N 1
ATOM 1727 C CA . CYS A 1 203 ? 39.725 17.281 -79.783 1.00 76.94 203 CYS A CA 1
ATOM 1728 C C . CYS A 1 203 ? 38.304 17.877 -79.796 1.00 76.94 203 CYS A C 1
ATOM 1730 O O . CYS A 1 203 ? 38.094 19.087 -79.916 1.00 76.94 203 CYS A O 1
ATOM 1732 N N . ASP A 1 204 ? 37.304 16.996 -79.719 1.00 77.12 204 ASP A N 1
ATOM 1733 C CA . ASP A 1 204 ? 35.898 17.358 -79.883 1.00 77.12 204 ASP A CA 1
ATOM 1734 C C . ASP A 1 204 ? 35.406 18.291 -78.761 1.00 77.12 204 ASP A C 1
ATOM 1736 O O . ASP A 1 204 ? 35.298 17.915 -77.594 1.00 77.12 204 ASP A O 1
ATOM 1740 N N . LYS A 1 205 ? 35.041 19.523 -79.129 1.00 75.62 205 LYS A N 1
ATOM 1741 C CA . LYS A 1 205 ? 34.516 20.535 -78.197 1.00 75.62 205 LYS A CA 1
ATOM 1742 C C . LYS A 1 205 ? 33.140 20.176 -77.621 1.00 75.62 205 LYS A C 1
ATOM 1744 O O . LYS A 1 205 ? 32.697 20.844 -76.690 1.00 75.62 205 LYS A O 1
ATOM 1749 N N . ASN A 1 206 ? 32.471 19.148 -78.149 1.00 79.19 206 ASN A N 1
ATOM 1750 C CA . ASN A 1 206 ? 31.188 18.662 -77.639 1.00 79.19 206 ASN A CA 1
ATOM 1751 C C . ASN A 1 206 ? 31.322 17.692 -76.454 1.00 79.19 206 ASN A C 1
ATOM 1753 O O . ASN A 1 206 ? 30.304 17.288 -75.885 1.00 79.19 206 ASN A O 1
ATOM 1757 N N . VAL A 1 207 ? 32.541 17.312 -76.055 1.00 81.62 207 VAL A N 1
ATOM 1758 C CA . VAL A 1 207 ? 32.753 16.510 -74.843 1.00 81.62 207 VAL A CA 1
ATOM 1759 C C . VAL A 1 207 ? 32.555 17.400 -73.619 1.00 81.62 207 VAL A C 1
ATOM 1761 O O . VAL A 1 207 ? 33.350 18.296 -73.331 1.00 81.62 207 VAL A O 1
ATOM 1764 N N . GLY A 1 208 ? 31.455 17.169 -72.903 1.00 80.62 208 GLY A N 1
ATOM 1765 C CA . GLY A 1 208 ? 31.146 17.892 -71.675 1.00 80.62 208 GLY A CA 1
ATOM 1766 C C . GLY A 1 208 ? 32.167 17.602 -70.575 1.00 80.62 208 GLY A C 1
ATOM 1767 O O . GLY A 1 208 ? 32.679 16.494 -70.470 1.00 80.62 208 GLY A O 1
ATOM 1768 N N . PHE A 1 209 ? 32.415 18.582 -69.702 1.00 75.62 209 PHE A N 1
ATOM 1769 C CA . PHE A 1 209 ? 33.374 18.475 -68.590 1.00 75.62 209 PHE A CA 1
ATOM 1770 C C . PHE A 1 209 ? 33.088 17.308 -67.620 1.00 75.62 209 PHE A C 1
ATOM 1772 O O . PHE A 1 209 ? 33.974 16.867 -66.897 1.00 75.62 209 PHE A O 1
ATOM 1779 N N . THR A 1 210 ? 31.852 16.811 -67.593 1.00 82.38 210 THR A N 1
ATOM 1780 C CA . THR A 1 210 ? 31.411 15.710 -66.726 1.00 82.38 210 THR A CA 1
ATOM 1781 C C . THR A 1 210 ? 31.448 14.338 -67.400 1.00 82.38 210 THR A C 1
ATOM 1783 O O . THR A 1 210 ? 31.148 13.343 -66.749 1.00 82.38 210 THR A O 1
ATOM 1786 N N . ASP A 1 211 ? 31.777 14.263 -68.690 1.00 88.94 211 ASP A N 1
ATOM 1787 C CA . ASP A 1 211 ? 31.733 13.027 -69.477 1.00 88.94 211 ASP A CA 1
ATOM 1788 C C . ASP A 1 211 ? 33.115 12.356 -69.518 1.00 88.94 211 ASP A C 1
ATOM 1790 O O . ASP A 1 211 ? 33.841 12.406 -70.514 1.00 88.94 211 ASP A O 1
ATOM 1794 N N . ALA A 1 212 ? 33.507 11.777 -68.379 1.00 89.62 212 ALA A N 1
ATOM 1795 C CA . ALA A 1 212 ? 34.813 11.140 -68.217 1.00 89.62 212 ALA A CA 1
ATOM 1796 C C . ALA A 1 212 ? 35.008 9.941 -69.164 1.00 89.62 212 ALA A C 1
ATOM 1798 O O . ALA A 1 212 ? 36.124 9.712 -69.628 1.00 89.62 212 ALA A O 1
ATOM 1799 N N . GLU A 1 213 ? 33.938 9.209 -69.490 1.00 91.44 213 GLU A N 1
ATOM 1800 C CA . GLU A 1 213 ? 33.986 8.062 -70.406 1.00 91.44 213 GLU A CA 1
ATOM 1801 C C . GLU A 1 213 ? 34.443 8.493 -71.802 1.00 91.44 213 GLU A C 1
ATOM 1803 O O . GLU A 1 213 ? 35.444 7.979 -72.309 1.00 91.44 213 GLU A O 1
ATOM 1808 N N . LYS A 1 214 ? 33.803 9.516 -72.386 1.00 90.81 214 LYS A N 1
ATOM 1809 C CA . LYS A 1 214 ? 34.216 10.036 -73.700 1.00 90.81 214 LYS A CA 1
ATOM 1810 C C . LYS A 1 214 ? 35.624 10.621 -73.689 1.00 90.81 214 LYS A C 1
ATOM 1812 O O . LYS A 1 214 ? 36.355 10.466 -74.668 1.00 90.81 214 LYS A O 1
ATOM 1817 N N . MET A 1 215 ? 36.020 11.287 -72.601 1.00 91.44 215 MET A N 1
ATOM 1818 C CA . MET A 1 215 ? 37.388 11.796 -72.452 1.00 91.44 215 MET A CA 1
ATOM 1819 C C . MET A 1 215 ? 38.411 10.658 -72.499 1.00 91.44 215 MET A C 1
ATOM 1821 O O . MET A 1 215 ? 39.380 10.742 -73.257 1.00 91.44 215 MET A O 1
ATOM 1825 N N . PHE A 1 216 ? 38.189 9.584 -71.736 1.00 93.12 216 PHE A N 1
ATOM 1826 C CA . PHE A 1 216 ? 39.081 8.427 -71.737 1.00 93.12 216 PHE A CA 1
ATOM 1827 C C . PHE A 1 216 ? 39.091 7.690 -73.073 1.00 93.12 216 PHE A C 1
ATOM 1829 O O . PHE A 1 216 ? 40.165 7.266 -73.498 1.00 93.12 216 PHE A O 1
ATOM 1836 N N . ASP A 1 217 ? 37.959 7.584 -73.769 1.00 92.56 217 ASP A N 1
ATOM 1837 C CA . ASP A 1 217 ? 37.916 6.994 -75.109 1.00 92.56 217 ASP A CA 1
ATOM 1838 C C . ASP A 1 217 ? 38.808 7.765 -76.090 1.00 92.56 217 ASP A C 1
ATOM 1840 O O . ASP A 1 217 ? 39.626 7.163 -76.788 1.00 92.56 217 ASP A O 1
ATOM 1844 N N . ILE A 1 218 ? 38.728 9.099 -76.102 1.00 89.62 218 ILE A N 1
ATOM 1845 C CA . ILE A 1 218 ? 39.570 9.941 -76.968 1.00 89.62 218 ILE A CA 1
ATOM 1846 C C . ILE A 1 218 ? 41.052 9.787 -76.617 1.00 89.62 218 ILE A C 1
ATOM 1848 O O . ILE A 1 218 ? 41.881 9.606 -77.512 1.00 89.62 218 ILE A O 1
ATOM 1852 N N . VAL A 1 219 ? 41.386 9.823 -75.325 1.00 90.69 219 VAL A N 1
ATOM 1853 C CA . VAL A 1 219 ? 42.759 9.617 -74.841 1.00 90.69 219 VAL A CA 1
ATOM 1854 C C . VAL A 1 219 ? 43.275 8.233 -75.251 1.00 90.69 219 VAL A C 1
ATOM 1856 O O . VAL A 1 219 ? 44.400 8.109 -75.735 1.00 90.69 219 VAL A O 1
ATOM 1859 N N . LYS A 1 220 ? 42.454 7.188 -75.123 1.00 93.00 220 LYS A N 1
ATOM 1860 C CA . LYS A 1 220 ? 42.794 5.817 -75.520 1.00 93.00 220 LYS A CA 1
ATOM 1861 C C . LYS A 1 220 ? 43.069 5.713 -77.017 1.00 93.00 220 LYS A C 1
ATOM 1863 O O . LYS A 1 220 ? 44.084 5.128 -77.392 1.00 93.00 220 LYS A O 1
ATOM 1868 N N . TYR A 1 221 ? 42.208 6.278 -77.865 1.00 90.62 221 TYR A N 1
ATOM 1869 C CA . TYR A 1 221 ? 42.439 6.289 -79.312 1.00 90.62 221 TYR A CA 1
ATOM 1870 C C . TYR A 1 221 ? 43.732 7.016 -79.673 1.00 90.62 221 TYR A C 1
ATOM 1872 O O . TYR A 1 221 ? 44.483 6.522 -80.508 1.00 90.62 221 TYR A O 1
ATOM 1880 N N . PHE A 1 222 ? 44.029 8.135 -79.009 1.00 89.50 222 PHE A N 1
ATOM 1881 C CA . PHE A 1 222 ? 45.285 8.852 -79.209 1.00 89.50 222 PHE A CA 1
ATOM 1882 C C . PHE A 1 222 ? 46.513 7.996 -78.869 1.00 89.50 222 PHE A C 1
ATOM 1884 O O . PHE A 1 222 ? 47.452 7.944 -79.659 1.00 89.50 222 PHE A O 1
ATOM 1891 N N . TYR A 1 223 ? 46.512 7.286 -77.735 1.00 89.31 223 TYR A N 1
ATOM 1892 C CA . TYR A 1 223 ? 47.628 6.401 -77.386 1.00 89.31 223 TYR A CA 1
ATOM 1893 C C . TYR A 1 223 ? 47.774 5.215 -78.344 1.00 89.31 223 TYR A C 1
ATOM 1895 O O . TYR A 1 223 ? 48.900 4.864 -78.685 1.00 89.31 223 TYR A O 1
ATOM 1903 N N . LEU A 1 224 ? 46.667 4.613 -78.791 1.00 92.06 224 LEU A N 1
ATOM 1904 C CA . LEU A 1 224 ? 46.700 3.508 -79.756 1.00 92.06 224 LEU A CA 1
ATOM 1905 C C . LEU A 1 224 ? 47.257 3.953 -81.113 1.00 92.06 224 LEU A C 1
ATOM 1907 O O . LEU A 1 224 ? 48.100 3.255 -81.673 1.00 92.06 224 LEU A O 1
ATOM 1911 N N . ASP A 1 225 ? 46.834 5.120 -81.603 1.00 88.12 225 ASP A N 1
ATOM 1912 C CA . ASP A 1 225 ? 47.360 5.727 -82.832 1.00 88.12 225 ASP A CA 1
ATOM 1913 C C . ASP A 1 225 ? 48.864 6.012 -82.696 1.00 88.12 225 ASP A C 1
ATOM 1915 O O . ASP A 1 225 ? 49.673 5.623 -83.537 1.00 88.12 225 ASP A O 1
ATOM 1919 N N . TYR A 1 226 ? 49.279 6.585 -81.563 1.00 86.62 226 TYR A N 1
ATOM 1920 C CA . TYR A 1 226 ? 50.691 6.842 -81.288 1.00 86.62 226 TYR A CA 1
ATOM 1921 C C . TYR A 1 226 ? 51.528 5.554 -81.213 1.00 86.62 226 TYR A C 1
ATOM 1923 O O . TYR A 1 226 ? 52.633 5.491 -81.756 1.00 86.62 226 TYR A O 1
ATOM 1931 N N . GLU A 1 227 ? 51.011 4.502 -80.577 1.00 89.94 227 GLU A N 1
ATOM 1932 C CA . GLU A 1 227 ? 51.677 3.201 -80.510 1.00 89.94 227 GLU A CA 1
ATOM 1933 C C . GLU A 1 227 ? 51.785 2.548 -81.896 1.00 89.94 227 GLU A C 1
ATOM 1935 O O . GLU A 1 227 ? 52.819 1.967 -82.233 1.00 89.94 227 GLU A O 1
ATOM 1940 N N . GLU A 1 228 ? 50.753 2.668 -82.732 1.00 90.44 228 GLU A N 1
ATOM 1941 C CA . GLU A 1 228 ? 50.781 2.204 -84.116 1.00 90.44 228 GLU A CA 1
ATOM 1942 C C . GLU A 1 228 ? 51.849 2.947 -84.931 1.00 90.44 228 GLU A C 1
ATOM 1944 O O . GLU A 1 228 ? 52.669 2.294 -85.590 1.00 90.44 228 GLU A O 1
ATOM 1949 N N . ILE A 1 229 ? 51.925 4.277 -84.814 1.00 86.69 229 ILE A N 1
ATOM 1950 C CA . ILE A 1 229 ? 52.970 5.102 -85.441 1.00 86.69 229 ILE A CA 1
ATOM 1951 C C . ILE A 1 229 ? 54.366 4.634 -85.005 1.00 86.69 229 ILE A C 1
ATOM 1953 O O . ILE A 1 229 ? 55.237 4.416 -85.854 1.00 86.69 229 ILE A O 1
ATOM 1957 N N . LEU A 1 230 ? 54.583 4.410 -83.706 1.00 86.88 230 LEU A N 1
ATOM 1958 C CA . LEU A 1 230 ? 55.859 3.907 -83.188 1.00 86.88 230 LEU A CA 1
ATOM 1959 C C . LEU A 1 230 ? 56.186 2.503 -83.717 1.00 86.88 230 LEU A C 1
ATOM 1961 O O . LEU A 1 230 ? 57.299 2.268 -84.184 1.00 86.88 230 LEU A O 1
ATOM 1965 N N . ARG A 1 231 ? 55.219 1.578 -83.740 1.00 89.00 231 ARG A N 1
ATOM 1966 C CA . ARG A 1 231 ? 55.404 0.235 -84.322 1.00 89.00 231 ARG A CA 1
ATOM 1967 C C . ARG A 1 231 ? 55.711 0.295 -85.817 1.00 89.00 231 ARG A C 1
ATOM 1969 O O . ARG A 1 231 ? 56.447 -0.549 -86.331 1.00 89.00 231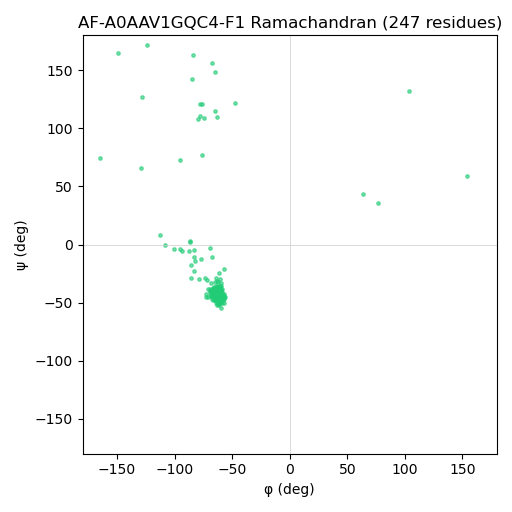 ARG A O 1
ATOM 1976 N N . HIS A 1 232 ? 55.126 1.237 -86.554 1.00 84.75 232 HIS A N 1
ATOM 1977 C CA . HIS A 1 232 ? 55.480 1.476 -87.954 1.00 84.75 232 HIS A CA 1
ATOM 1978 C C . HIS A 1 232 ? 56.917 1.978 -88.092 1.00 84.75 232 HIS A C 1
ATOM 1980 O O . HIS A 1 232 ? 57.658 1.442 -88.918 1.00 84.75 232 HIS A O 1
ATOM 1986 N N . TYR A 1 233 ? 57.330 2.922 -87.251 1.00 82.44 233 TYR A N 1
ATOM 1987 C CA . TYR A 1 233 ? 58.700 3.428 -87.213 1.00 82.44 233 TYR A CA 1
ATOM 1988 C C . TYR A 1 233 ? 59.724 2.325 -86.884 1.00 82.44 233 TYR A C 1
ATOM 1990 O O . TYR A 1 233 ? 60.717 2.161 -87.597 1.00 82.44 233 T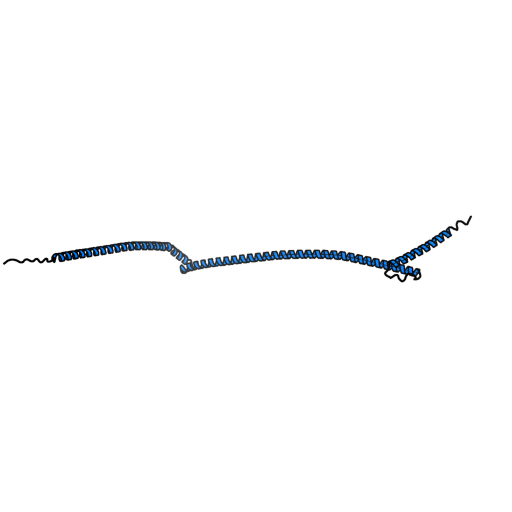YR A O 1
ATOM 1998 N N . ASP A 1 234 ? 59.455 1.487 -85.881 1.00 80.62 234 ASP A N 1
ATOM 1999 C CA . ASP A 1 234 ? 60.342 0.384 -85.494 1.00 80.62 234 ASP A CA 1
ATOM 2000 C C . ASP A 1 234 ? 60.444 -0.698 -86.579 1.00 80.62 234 ASP A C 1
ATOM 2002 O O . ASP A 1 234 ? 61.537 -1.195 -86.869 1.00 80.62 234 ASP A O 1
ATOM 2006 N N . ARG A 1 235 ? 59.333 -1.026 -87.254 1.00 81.44 235 ARG A N 1
ATOM 2007 C CA . ARG A 1 235 ? 59.334 -1.955 -88.400 1.00 81.44 235 ARG A CA 1
ATOM 2008 C C . ARG A 1 235 ? 60.169 -1.431 -89.569 1.00 81.44 235 ARG A C 1
ATOM 2010 O O . ARG A 1 235 ? 60.903 -2.206 -90.184 1.00 81.44 235 ARG A O 1
ATOM 2017 N N . GLN A 1 236 ? 60.110 -0.130 -89.851 1.00 74.69 236 GLN A N 1
ATOM 2018 C CA . GLN A 1 236 ? 60.957 0.499 -90.870 1.00 74.69 236 GLN A CA 1
ATOM 2019 C C . GLN A 1 236 ? 62.444 0.450 -90.483 1.00 74.69 236 GLN A C 1
ATOM 2021 O O . GLN A 1 236 ? 63.297 0.151 -91.320 1.00 74.69 236 GLN A O 1
ATOM 2026 N N . LYS A 1 237 ? 62.764 0.637 -89.199 1.00 70.94 237 LYS A N 1
ATOM 2027 C CA . LYS A 1 237 ? 64.137 0.585 -88.681 1.00 70.94 237 LYS A CA 1
ATOM 2028 C C . LYS A 1 237 ? 64.761 -0.820 -88.755 1.00 70.94 237 LYS A C 1
ATOM 2030 O O . LYS A 1 237 ? 65.938 -0.943 -89.088 1.00 70.94 237 LYS A O 1
ATOM 2035 N N . ILE A 1 238 ? 63.985 -1.882 -88.508 1.00 62.34 238 ILE A N 1
ATOM 2036 C CA . ILE A 1 238 ? 64.437 -3.286 -88.627 1.00 62.34 238 ILE A CA 1
ATOM 2037 C C . ILE A 1 238 ? 64.638 -3.688 -90.099 1.00 62.34 238 ILE A C 1
ATOM 2039 O O . ILE A 1 238 ? 65.614 -4.368 -90.421 1.00 62.34 238 ILE A O 1
ATOM 2043 N N . SER A 1 239 ? 63.775 -3.219 -91.007 1.00 58.03 239 SER A N 1
ATOM 2044 C CA . SER A 1 239 ? 63.932 -3.428 -92.456 1.00 58.03 239 SER A CA 1
ATOM 2045 C C . SER A 1 239 ? 65.234 -2.821 -92.995 1.00 58.03 239 SER A C 1
ATOM 2047 O O . SER A 1 239 ? 65.894 -3.456 -93.812 1.00 58.03 239 SER A O 1
ATOM 2049 N N . HIS A 1 240 ? 65.652 -1.653 -92.501 1.00 53.69 240 HIS A N 1
ATOM 2050 C CA . HIS A 1 240 ? 66.905 -1.007 -92.919 1.00 53.69 240 HIS A CA 1
ATOM 2051 C C . HIS A 1 240 ? 68.161 -1.557 -92.206 1.00 53.69 240 HIS A C 1
ATOM 2053 O O . HIS A 1 240 ? 69.281 -1.332 -92.663 1.00 53.69 240 HIS A O 1
ATOM 2059 N N . GLY A 1 241 ? 68.006 -2.313 -91.112 1.00 51.09 241 GLY A N 1
ATOM 2060 C CA . GLY A 1 241 ? 69.112 -2.995 -90.424 1.00 51.09 241 GLY A CA 1
ATOM 2061 C C . GLY A 1 241 ? 69.511 -4.343 -91.043 1.00 51.09 241 GLY A C 1
ATOM 2062 O O . GLY A 1 241 ? 70.646 -4.780 -90.868 1.00 51.09 241 GLY A O 1
ATOM 2063 N N . GLY A 1 242 ? 68.610 -4.998 -91.786 1.00 48.12 242 GLY A N 1
ATOM 2064 C CA . GLY A 1 242 ? 68.855 -6.294 -92.437 1.00 48.12 242 GLY A CA 1
ATOM 2065 C C . GLY A 1 242 ? 69.517 -6.218 -93.820 1.00 48.12 242 GLY A C 1
ATOM 2066 O O . GLY A 1 242 ? 70.077 -7.211 -94.285 1.00 48.12 242 GLY A O 1
ATOM 2067 N N . GLU A 1 243 ? 69.500 -5.054 -94.474 1.00 47.44 243 GLU A N 1
ATOM 2068 C CA . GLU A 1 243 ? 70.080 -4.872 -95.815 1.00 47.44 243 GLU A CA 1
ATOM 2069 C C . GLU A 1 243 ? 71.592 -4.604 -95.819 1.00 47.44 243 GLU A C 1
ATOM 2071 O O . GLU A 1 243 ? 72.227 -4.721 -96.863 1.00 47.44 243 GLU A O 1
ATOM 2076 N N . THR A 1 244 ? 72.221 -4.339 -94.669 1.00 49.75 244 THR A N 1
ATOM 2077 C CA . THR A 1 244 ? 73.676 -4.091 -94.618 1.00 49.75 244 THR A CA 1
ATOM 2078 C C . THR A 1 244 ? 74.533 -5.356 -94.473 1.00 49.75 244 THR A C 1
ATOM 2080 O O . THR A 1 244 ? 75.754 -5.272 -94.590 1.00 49.75 244 THR A O 1
ATOM 2083 N N . ALA A 1 245 ? 73.934 -6.541 -94.292 1.00 47.94 245 ALA A N 1
ATOM 2084 C CA . ALA A 1 245 ? 74.673 -7.802 -94.127 1.00 47.94 245 ALA A CA 1
ATOM 2085 C C . ALA A 1 245 ? 74.758 -8.685 -95.393 1.00 47.94 245 ALA A C 1
ATOM 2087 O O . ALA A 1 245 ? 75.423 -9.719 -95.358 1.00 47.94 245 ALA A O 1
ATOM 2088 N N . LYS A 1 246 ? 74.119 -8.315 -96.516 1.00 47.41 246 LYS A N 1
ATOM 2089 C CA . LYS A 1 246 ? 74.124 -9.119 -97.764 1.00 47.41 246 LYS A CA 1
ATOM 2090 C C . LYS A 1 246 ? 74.871 -8.502 -98.950 1.00 47.41 246 LYS A C 1
ATOM 2092 O O . LYS A 1 246 ? 74.870 -9.076 -100.033 1.00 47.41 246 LYS A O 1
ATOM 2097 N N . THR A 1 247 ? 75.589 -7.406 -98.743 1.00 48.31 247 THR A N 1
ATOM 2098 C CA . THR A 1 247 ? 76.404 -6.749 -99.779 1.00 48.31 247 THR A CA 1
ATOM 2099 C C . THR A 1 247 ? 77.820 -6.512 -99.266 1.00 48.31 247 THR A C 1
ATOM 2101 O O . THR A 1 247 ? 78.242 -5.382 -99.052 1.00 48.31 247 THR A O 1
ATOM 2104 N N . LYS A 1 248 ? 78.549 -7.608 -99.027 1.00 44.75 248 LYS A N 1
ATOM 2105 C CA . LYS A 1 248 ? 80.023 -7.686 -99.033 1.00 44.75 248 LYS A CA 1
ATOM 2106 C C . LYS A 1 248 ? 80.432 -9.166 -99.098 1.00 44.75 248 LYS A C 1
ATOM 2108 O O . LYS A 1 248 ? 80.811 -9.765 -98.096 1.00 44.75 248 LYS A O 1
ATOM 2113 N N . ALA A 1 249 ? 80.277 -9.746 -100.284 1.00 38.66 249 ALA A N 1
ATOM 2114 C CA . ALA A 1 249 ? 80.999 -10.926 -100.751 1.00 38.66 249 ALA A CA 1
ATOM 2115 C C . ALA A 1 249 ? 81.653 -10.544 -102.081 1.00 38.66 249 ALA A C 1
ATOM 2117 O O . ALA A 1 249 ? 80.982 -9.807 -102.843 1.00 38.66 249 ALA A O 1
#

Solvent-accessible surface area (backbone atoms only — not comparable to full-atom values): 13827 Å² total; per-residue (Å²): 138,88,90,84,90,78,86,81,86,68,80,61,74,64,58,59,56,49,50,51,51,51,50,48,52,49,50,53,50,49,53,50,50,55,48,53,51,48,54,50,49,54,48,49,53,51,52,52,50,52,51,52,51,51,53,51,51,51,51,52,51,50,52,52,50,53,52,49,49,52,53,58,65,53,44,61,54,51,61,48,48,54,53,51,36,76,75,46,94,45,92,45,72,65,55,47,48,54,49,51,52,50,53,50,53,51,49,52,54,51,51,52,51,51,50,54,51,50,51,54,52,49,54,52,49,52,52,49,51,53,53,50,50,52,48,54,52,51,51,53,49,53,52,51,51,51,52,53,52,50,53,52,50,53,50,54,50,51,52,50,52,52,52,51,50,55,50,49,51,52,53,49,52,55,49,51,52,51,50,50,51,51,49,51,42,49,53,24,52,53,48,31,51,53,50,19,56,77,61,71,69,66,61,73,83,83,66,52,96,83,44,40,65,62,31,43,51,53,41,49,52,50,52,53,52,51,50,50,53,49,54,51,51,53,53,53,53,53,60,65,62,63,62,74,78,79,76,85,128